Protein AF-A0A485LNN4-F1 (afdb_monomer_lite)

Organism: NCBI:txid120398

Radius of gyration: 32.51 Å; chains: 1; bounding box: 79×69×84 Å

Foldseek 3Di:
DDDDDDPDDPPPPPPDPPDDQVPFAKLDPPDDLVLLVVQCVVVVHPPSPPDDSVRSDVVNDTGGGDCCVPPVVVVVVVVVVVVVVVVVVVVVVVVVVVVVVVVVQVVVQVVLLVVCVVQQDACQVLQDHGRKHFQQPGDDPNHRNQAFFPDPQDPQQGPRGFGIADPVVRHTGRPRSSVLSVDDPVVVVVVVVVRVVVVVVVVVVVVVVVVVCVVVVVVLVVVVVVPPPPPVPDPPPVPDQAFKWKKKWKDQQPDPDIDIDTPDHDNDQVVNQSVLVCCVQCVDPVRDHNVPQPFVDQDADPVRWTKTWDDDPRIIMIITMDTPPPPPDDDDDDDPDPPDPPPPDPDDDDDDDDDDD

Secondary structure (DSSP, 8-state):
-PPPPPP-------------TTSSPB--TTS-HHHHHHHHHHTT-SSGGG--HHHHHHHH-S-BPPGGGSHHHHHHHHHHHHHHHHHHHHHHHHHHHHHHHHHHHHHHHHHHHHHHGGG--EEETTTEEEEEEEGGG-EETTEE--SPP---S-SSS--SSEEEEETTTTEEEEHHHHHHHHS-HHHHHHHHHHHHHHHHHHHHHHHHHHHHHHHHHHHHHHHHHHS----------TT---SEEEEEEEEETT-S--EEEEEEEESSHHHHHHHHHHHHHHS-TT---TTT---SEEEE-TTS-EEEEEEETTEEEEEEEEE------SS----------------PPPP-PPPP-

Structure (mmCIF, N/CA/C/O backbone):
data_AF-A0A485LNN4-F1
#
_entry.id   AF-A0A485LNN4-F1
#
loop_
_atom_site.group_PDB
_atom_site.id
_atom_site.type_symbol
_atom_site.label_atom_id
_atom_site.label_alt_id
_atom_site.label_comp_id
_atom_site.label_asym_id
_atom_site.label_entity_id
_atom_site.label_seq_id
_atom_site.pdbx_PDB_ins_code
_atom_site.Cartn_x
_atom_site.Cartn_y
_atom_site.Cartn_z
_atom_site.occupancy
_atom_site.B_iso_or_equiv
_atom_site.auth_seq_id
_atom_site.auth_comp_id
_atom_site.auth_asym_id
_atom_site.auth_atom_id
_atom_site.pdbx_PDB_model_num
ATOM 1 N N . MET A 1 1 ? 25.963 3.114 19.159 1.00 42.22 1 MET A N 1
ATOM 2 C CA . MET A 1 1 ? 25.297 1.919 19.720 1.00 42.22 1 MET A CA 1
ATOM 3 C C . MET A 1 1 ? 23.929 2.354 20.222 1.00 42.22 1 MET A C 1
ATOM 5 O O . MET A 1 1 ? 23.862 3.024 21.243 1.00 42.22 1 MET A O 1
ATOM 9 N N . MET A 1 2 ? 22.871 2.100 19.450 1.00 30.58 2 MET A N 1
ATOM 10 C CA . MET A 1 2 ? 21.498 2.416 19.862 1.00 30.58 2 MET A CA 1
ATOM 11 C C . MET A 1 2 ? 20.988 1.296 20.770 1.00 30.58 2 MET A C 1
ATOM 13 O O . MET A 1 2 ? 21.187 0.122 20.463 1.00 30.58 2 MET A O 1
ATOM 17 N N . ARG A 1 3 ? 20.392 1.656 21.911 1.00 35.06 3 ARG A N 1
ATOM 18 C CA . ARG A 1 3 ? 19.758 0.685 22.809 1.00 35.06 3 ARG A CA 1
ATOM 19 C C . ARG A 1 3 ? 18.500 0.130 22.127 1.00 35.06 3 ARG A C 1
ATOM 21 O O . ARG A 1 3 ? 17.740 0.931 21.584 1.00 35.06 3 ARG A O 1
ATOM 28 N N . PRO A 1 4 ? 18.267 -1.192 22.147 1.00 43.50 4 PRO A N 1
ATOM 29 C CA . PRO A 1 4 ? 17.025 -1.758 21.637 1.00 43.50 4 PRO A CA 1
ATOM 30 C C . PRO A 1 4 ? 15.855 -1.229 22.474 1.00 43.50 4 PRO A C 1
ATOM 32 O O . PRO A 1 4 ? 15.871 -1.334 23.702 1.00 43.50 4 PRO A O 1
ATOM 35 N N . MET A 1 5 ? 14.864 -0.626 21.815 1.00 43.19 5 MET A N 1
ATOM 36 C CA . MET A 1 5 ? 13.593 -0.301 22.455 1.00 43.19 5 MET A CA 1
ATOM 37 C C . MET A 1 5 ? 12.876 -1.611 22.780 1.00 43.19 5 MET A C 1
ATOM 39 O O . MET A 1 5 ? 12.585 -2.408 21.891 1.00 43.19 5 MET A O 1
ATOM 43 N N . THR A 1 6 ? 12.633 -1.854 24.064 1.00 45.94 6 THR A N 1
ATOM 44 C CA . THR A 1 6 ? 11.807 -2.969 24.530 1.00 45.94 6 THR A CA 1
ATOM 45 C C . THR A 1 6 ? 10.373 -2.776 24.037 1.00 45.94 6 THR A C 1
ATOM 47 O O . THR A 1 6 ? 9.835 -1.681 24.228 1.00 45.94 6 THR A O 1
ATOM 50 N N . PRO A 1 7 ? 9.734 -3.792 23.433 1.00 42.75 7 PRO A N 1
ATOM 51 C CA . PRO A 1 7 ? 8.340 -3.685 23.032 1.00 42.75 7 PRO A CA 1
ATOM 52 C C . PRO A 1 7 ? 7.473 -3.414 24.264 1.00 42.75 7 PRO A C 1
ATOM 54 O O . PRO A 1 7 ? 7.606 -4.078 25.295 1.00 42.75 7 PRO A O 1
ATOM 57 N N . PHE A 1 8 ? 6.604 -2.409 24.156 1.00 43.44 8 PHE A N 1
ATOM 58 C CA . PHE A 1 8 ? 5.590 -2.118 25.160 1.00 43.44 8 PHE A CA 1
ATOM 59 C C . PHE A 1 8 ? 4.707 -3.363 25.304 1.00 43.44 8 PHE A C 1
ATOM 61 O O . PHE A 1 8 ? 4.011 -3.755 24.369 1.00 43.44 8 PHE A O 1
ATOM 68 N N . SER A 1 9 ? 4.777 -4.018 26.461 1.00 38.31 9 SER A N 1
ATOM 69 C CA . SER A 1 9 ? 3.884 -5.122 26.790 1.00 38.31 9 SER A CA 1
ATOM 70 C C . SER A 1 9 ? 2.472 -4.545 26.874 1.00 38.31 9 SER A C 1
ATOM 72 O O . SER A 1 9 ? 2.206 -3.690 27.722 1.00 38.31 9 SER A O 1
ATOM 74 N N . ALA A 1 10 ? 1.592 -4.944 25.955 1.00 42.19 10 ALA A N 1
ATOM 75 C CA . ALA A 1 10 ? 0.180 -4.594 26.003 1.00 42.19 10 ALA A CA 1
ATOM 76 C C . ALA A 1 10 ? -0.414 -5.228 27.268 1.00 42.19 10 ALA A C 1
ATOM 78 O O . ALA A 1 10 ? -0.793 -6.398 27.278 1.00 42.19 10 ALA A O 1
ATOM 79 N N . GLY A 1 11 ? -0.405 -4.470 28.366 1.00 41.72 11 GLY A N 1
ATOM 80 C CA . GLY A 1 11 ? -1.019 -4.878 29.618 1.00 41.72 11 GLY A CA 1
ATOM 81 C C . GLY A 1 11 ? -2.466 -5.270 29.355 1.00 41.72 11 GLY A C 1
ATOM 82 O O . GLY A 1 11 ? -3.188 -4.545 28.668 1.00 41.72 11 GLY A O 1
ATOM 83 N N . ALA A 1 12 ? -2.859 -6.438 29.866 1.00 41.38 12 ALA A N 1
ATOM 84 C CA . ALA A 1 12 ? -4.214 -6.954 29.765 1.00 41.38 12 ALA A CA 1
ATOM 85 C C . ALA A 1 12 ? -5.216 -5.834 30.075 1.00 41.38 12 ALA A C 1
ATOM 87 O O . ALA A 1 12 ? -5.170 -5.230 31.148 1.00 41.38 12 ALA A O 1
ATOM 88 N N . PHE A 1 13 ? -6.084 -5.538 29.108 1.00 39.50 13 PHE A N 1
ATOM 89 C CA . PHE A 1 13 ? -7.140 -4.546 29.240 1.00 39.50 13 PHE A CA 1
ATOM 90 C C . PHE A 1 13 ? -8.101 -5.052 30.322 1.00 39.50 13 PHE A C 1
ATOM 92 O O . PHE A 1 13 ? -8.986 -5.867 30.064 1.00 39.50 13 PHE A O 1
ATOM 99 N N . VAL A 1 14 ? -7.863 -4.646 31.570 1.00 46.50 14 VAL A N 1
ATOM 100 C CA . VAL A 1 14 ? -8.766 -4.915 32.687 1.00 46.50 14 VAL A CA 1
ATOM 101 C C . VAL A 1 14 ? -10.089 -4.269 32.303 1.00 46.50 14 VAL A C 1
ATOM 103 O O . VAL A 1 14 ? -10.132 -3.063 32.055 1.00 46.50 14 VAL A O 1
ATOM 106 N N . GLY A 1 15 ? -11.131 -5.093 32.156 1.00 43.19 15 GLY A N 1
ATOM 107 C CA . GLY A 1 15 ? -12.444 -4.666 31.685 1.00 43.19 15 GLY A CA 1
ATOM 108 C C . GLY A 1 15 ? -12.865 -3.360 32.350 1.00 43.19 15 GLY A C 1
ATOM 109 O O . GLY A 1 15 ? -12.773 -3.224 33.572 1.00 43.19 15 GLY A O 1
ATOM 110 N N . GLY A 1 16 ? -13.268 -2.386 31.529 1.00 47.88 16 GLY A N 1
ATOM 111 C CA . GLY A 1 16 ? -13.691 -1.076 32.010 1.00 47.88 16 GLY A CA 1
ATOM 112 C C . GLY A 1 16 ? -14.743 -1.211 33.118 1.00 47.88 16 GLY A C 1
ATOM 113 O O . GLY A 1 16 ? -15.499 -2.188 33.129 1.00 47.88 16 GLY A O 1
ATOM 114 N N . PRO A 1 17 ? -14.794 -0.266 34.070 1.00 55.94 17 PRO A N 1
ATOM 115 C CA . PRO A 1 17 ? -15.680 -0.361 35.222 1.00 55.94 17 PRO A CA 1
ATOM 116 C C . PRO A 1 17 ? -17.121 -0.603 34.763 1.00 55.94 17 PRO A C 1
ATOM 118 O O . PRO A 1 17 ? -17.697 0.199 34.029 1.00 55.94 17 PRO A O 1
ATOM 121 N N . HIS A 1 18 ? -17.698 -1.730 35.181 1.00 50.75 18 HIS A N 1
ATOM 122 C CA . HIS A 1 18 ? -19.083 -2.072 34.882 1.00 50.75 18 HIS A CA 1
ATOM 123 C C . HIS A 1 18 ? -20.002 -1.133 35.674 1.00 50.75 18 HIS A C 1
ATOM 125 O O . HIS A 1 18 ? -20.304 -1.367 36.845 1.00 50.75 18 HIS A O 1
ATOM 131 N N . ILE A 1 19 ? -20.439 -0.040 35.046 1.00 53.50 19 ILE A N 1
ATOM 132 C CA . ILE A 1 19 ? -21.341 0.934 35.667 1.00 53.50 19 ILE A CA 1
ATOM 133 C C . ILE A 1 19 ? -22.716 0.279 35.816 1.00 53.50 19 ILE A C 1
ATOM 135 O O . ILE A 1 19 ? -23.413 0.050 34.831 1.00 53.50 19 ILE A O 1
ATOM 139 N N . ASN A 1 20 ? -23.120 -0.042 37.048 1.00 64.94 20 ASN A N 1
ATOM 140 C CA . ASN A 1 20 ? -24.474 -0.513 37.323 1.00 64.94 20 ASN A CA 1
ATOM 141 C C . ASN A 1 20 ? -25.455 0.673 37.200 1.00 64.94 20 ASN A C 1
ATOM 143 O O . ASN A 1 20 ? -25.426 1.563 38.055 1.00 64.94 20 ASN A O 1
ATOM 147 N N . PRO A 1 21 ? -26.358 0.698 36.202 1.00 59.16 21 PRO A N 1
ATOM 148 C CA . PRO A 1 21 ? -27.282 1.815 36.000 1.00 59.16 21 PRO A CA 1
ATOM 149 C C . PRO A 1 21 ? -28.266 1.999 37.167 1.00 59.16 21 PRO A C 1
ATOM 151 O O . PRO A 1 21 ? -28.807 3.087 37.350 1.00 59.16 21 PRO A O 1
ATOM 154 N N . ALA A 1 22 ? -28.489 0.965 37.987 1.00 65.06 22 ALA A N 1
ATOM 155 C CA . ALA A 1 22 ? -29.316 1.062 39.188 1.00 65.06 22 ALA A CA 1
ATOM 156 C C . ALA A 1 22 ? -28.606 1.761 40.362 1.00 65.06 22 ALA A C 1
ATOM 158 O O . ALA A 1 22 ? -29.284 2.282 41.243 1.00 65.06 22 ALA A O 1
ATOM 159 N N . ALA A 1 23 ? -27.269 1.796 40.362 1.00 66.44 23 ALA A N 1
ATOM 160 C CA . ALA A 1 23 ? -26.458 2.480 41.371 1.00 66.44 23 ALA A CA 1
ATOM 161 C C . ALA A 1 23 ? -26.186 3.954 41.021 1.00 66.44 23 ALA A C 1
ATOM 163 O O . ALA A 1 23 ? -25.627 4.685 41.837 1.00 66.44 23 ALA A O 1
ATOM 164 N N . LEU A 1 24 ? -26.579 4.401 39.822 1.00 63.31 24 LEU A N 1
ATOM 165 C CA . LEU A 1 24 ? -26.427 5.794 39.424 1.00 63.31 24 LEU A CA 1
ATOM 166 C C . LEU A 1 24 ? -27.364 6.680 40.253 1.00 63.31 24 LEU A C 1
ATOM 168 O O . LEU A 1 24 ? -28.561 6.379 40.362 1.00 63.31 24 LEU A O 1
ATOM 172 N N . PRO A 1 25 ? -26.854 7.782 40.825 1.00 66.56 25 PRO A N 1
ATOM 173 C CA . PRO A 1 25 ? -27.675 8.667 41.624 1.00 66.56 25 PRO A CA 1
ATOM 174 C C . PRO A 1 25 ? -28.789 9.250 40.745 1.00 66.56 25 PRO A C 1
ATOM 176 O O . PRO A 1 25 ? -28.571 9.704 39.619 1.00 66.56 25 PRO A O 1
ATOM 179 N N . ARG A 1 26 ? -30.024 9.153 41.240 1.00 77.44 26 ARG A N 1
ATOM 180 C CA . ARG A 1 26 ? -31.233 9.605 40.543 1.00 77.44 26 ARG A CA 1
ATOM 181 C C . ARG A 1 26 ? -31.607 11.002 40.994 1.00 77.44 26 ARG A C 1
ATOM 183 O O . ARG A 1 26 ? -31.387 11.361 42.153 1.00 77.44 26 ARG A O 1
ATOM 190 N N . VAL A 1 27 ? -32.196 11.772 40.083 1.00 77.56 27 VAL A N 1
ATOM 191 C CA . VAL A 1 27 ? -32.819 13.050 40.417 1.00 77.56 27 VAL A CA 1
ATOM 192 C C . VAL A 1 27 ? -33.845 12.760 41.507 1.00 77.56 27 VAL A C 1
ATOM 194 O O . VAL A 1 27 ? -34.801 12.013 41.299 1.00 77.56 27 VAL A O 1
ATOM 197 N N . SER A 1 28 ? -33.591 13.280 42.703 1.00 79.69 28 SER A N 1
ATOM 198 C CA . SER A 1 28 ? -34.404 13.001 43.879 1.00 79.69 28 SER A CA 1
ATOM 199 C C . SER A 1 28 ? -34.725 14.288 44.621 1.00 79.69 28 SER A C 1
ATOM 201 O O . SER A 1 28 ? -34.050 15.313 44.482 1.00 79.69 28 SER A O 1
ATOM 203 N N . SER A 1 29 ? -35.768 14.231 45.445 1.00 79.31 29 SER A N 1
ATOM 204 C CA . SER A 1 29 ? -36.211 15.359 46.260 1.00 79.31 29 SER A CA 1
ATOM 205 C C . SER A 1 29 ? -35.171 15.811 47.293 1.00 79.31 29 SER A C 1
ATOM 207 O O . SER A 1 29 ? -35.312 16.913 47.829 1.00 79.31 29 SER A O 1
ATOM 209 N N . SER A 1 30 ? -34.113 15.030 47.550 1.00 82.56 30 SER A N 1
ATOM 210 C CA . SER A 1 30 ? -33.029 15.406 48.464 1.00 82.56 30 SER A CA 1
ATOM 211 C C . SER A 1 30 ? -32.020 16.385 47.853 1.00 82.56 30 SER A C 1
ATOM 213 O O . SER A 1 30 ? -31.296 17.042 48.599 1.00 82.56 30 SER A O 1
ATOM 215 N N . LEU A 1 31 ? -32.006 16.566 46.526 1.00 82.62 31 LEU A N 1
ATOM 216 C CA . LEU A 1 31 ? -31.116 17.525 45.867 1.00 82.62 31 LEU A CA 1
ATOM 217 C C . LEU A 1 31 ? -31.479 18.979 46.208 1.00 82.62 31 LEU A C 1
ATOM 219 O O . LEU A 1 31 ? -32.646 19.340 46.418 1.00 82.62 31 LEU A O 1
ATOM 223 N N . SER A 1 32 ? -30.461 19.841 46.251 1.00 89.12 32 SER A N 1
ATOM 224 C CA . SER A 1 32 ? -30.651 21.278 46.453 1.00 89.12 32 SER A CA 1
ATOM 225 C C . SER A 1 32 ? -31.247 21.933 45.193 1.00 89.12 32 SER A C 1
ATOM 227 O O . SER A 1 32 ? -31.020 21.454 44.080 1.00 89.12 32 SER A O 1
ATOM 229 N N . PRO A 1 33 ? -31.989 23.052 45.317 1.00 89.44 33 PRO A N 1
ATOM 230 C CA . PRO A 1 33 ? -32.490 23.789 44.153 1.00 89.44 33 PRO A CA 1
ATOM 231 C C . PRO A 1 33 ? -31.385 24.237 43.188 1.00 89.44 33 PRO A C 1
ATOM 233 O O . PRO A 1 33 ? -31.631 24.314 41.991 1.00 89.44 33 PRO A O 1
ATOM 236 N N . ALA A 1 34 ? -30.178 24.519 43.692 1.00 88.56 34 ALA A N 1
ATOM 237 C CA . ALA A 1 34 ? -29.023 24.859 42.862 1.00 88.56 34 ALA A CA 1
ATOM 238 C C . ALA A 1 34 ? -28.587 23.665 41.997 1.00 88.56 34 ALA A C 1
ATOM 240 O O . ALA A 1 34 ? -28.529 23.798 40.780 1.00 88.56 34 ALA A O 1
ATOM 241 N N . ALA A 1 35 ? -28.425 22.481 42.601 1.00 84.00 35 ALA A N 1
ATOM 242 C CA . ALA A 1 35 ? -28.060 21.261 41.880 1.00 84.00 35 ALA A CA 1
ATOM 243 C C . ALA A 1 35 ? -29.096 20.880 40.805 1.00 84.00 35 ALA A C 1
ATOM 245 O O . ALA A 1 35 ? -28.737 20.473 39.706 1.00 84.00 35 ALA A O 1
ATOM 246 N N . LEU A 1 36 ? -30.391 21.073 41.085 1.00 87.44 36 LEU A N 1
ATOM 247 C CA . LEU A 1 36 ? -31.459 20.841 40.103 1.00 87.44 36 LEU A CA 1
ATOM 248 C C . LEU A 1 36 ? -31.431 21.848 38.940 1.00 87.44 36 LEU A C 1
ATOM 250 O O . LEU A 1 36 ? -31.772 21.496 37.813 1.00 87.44 36 LEU A O 1
ATOM 254 N N . LYS A 1 37 ? -31.026 23.100 39.185 1.00 90.56 37 LYS A N 1
ATOM 255 C CA . LYS A 1 37 ? -30.852 24.102 38.120 1.00 90.56 37 LYS A CA 1
ATOM 256 C C . LYS A 1 37 ? -29.620 23.813 37.265 1.00 90.56 37 LYS A C 1
ATOM 258 O O . LYS A 1 37 ? -29.684 24.013 36.055 1.00 90.56 37 LYS A O 1
ATOM 263 N N . ASP A 1 38 ? -28.539 23.325 37.866 1.00 84.00 38 ASP A N 1
ATOM 264 C CA . ASP A 1 38 ? -27.343 22.899 37.132 1.00 84.00 38 ASP A CA 1
ATOM 265 C C . ASP A 1 38 ? -27.644 21.688 36.240 1.00 84.00 38 ASP A C 1
ATOM 267 O O . ASP A 1 38 ? -27.267 21.677 35.069 1.00 84.00 38 ASP A O 1
ATOM 271 N N . GLU A 1 39 ? -28.433 20.733 36.738 1.00 84.75 39 GLU A N 1
ATOM 272 C CA . GLU A 1 39 ? -28.972 19.622 35.947 1.00 84.75 39 GLU A CA 1
ATOM 273 C C . GLU A 1 39 ? -29.812 20.120 34.758 1.00 84.75 39 GLU A C 1
ATOM 275 O O . GLU A 1 39 ? -29.601 19.703 33.619 1.00 84.75 39 GLU A O 1
ATOM 280 N N . CYS A 1 40 ? -30.746 21.051 34.995 1.00 87.38 40 CYS A N 1
ATOM 281 C CA . CYS A 1 40 ? -31.567 21.634 33.929 1.00 87.38 40 CYS A CA 1
ATOM 282 C C . CYS A 1 40 ? -30.711 22.341 32.871 1.00 87.38 40 CYS A C 1
ATOM 284 O O . CYS A 1 40 ? -30.958 22.180 31.675 1.00 87.38 40 CYS A O 1
ATOM 286 N N . ARG A 1 41 ? -29.682 23.084 33.303 1.00 87.00 41 ARG A N 1
ATOM 287 C CA . ARG A 1 41 ? -28.717 23.736 32.412 1.00 87.00 41 ARG A CA 1
ATOM 288 C C . ARG A 1 41 ? -27.987 22.712 31.555 1.00 87.00 41 ARG A C 1
ATOM 290 O O . ARG A 1 41 ? -27.862 22.911 30.352 1.00 87.00 41 ARG A O 1
ATOM 297 N N . ALA A 1 42 ? -27.528 21.623 32.159 1.00 79.06 42 ALA A N 1
ATOM 298 C CA . ALA A 1 42 ? -26.755 20.613 31.459 1.00 79.06 42 ALA A CA 1
ATOM 299 C C . ALA A 1 42 ? -27.605 19.758 30.495 1.00 79.06 42 ALA A C 1
ATOM 301 O O . ALA A 1 42 ? -27.085 19.266 29.498 1.00 79.06 42 ALA A O 1
ATOM 302 N N . ARG A 1 43 ? -28.927 19.669 30.716 1.00 82.88 43 ARG A N 1
ATOM 303 C CA . ARG A 1 43 ? -29.902 19.125 29.746 1.00 82.88 43 ARG A CA 1
ATOM 304 C C . ARG A 1 43 ? -30.342 20.123 28.671 1.00 82.88 43 ARG A C 1
ATOM 306 O O . ARG A 1 43 ? -31.143 19.763 27.813 1.00 82.88 43 ARG A O 1
ATOM 313 N N . GLY A 1 44 ? -29.874 21.371 28.723 1.00 86.44 44 GLY A N 1
ATOM 314 C CA . GLY A 1 44 ? -30.295 22.422 27.796 1.00 86.44 44 GLY A CA 1
ATOM 315 C C . GLY A 1 44 ? -31.766 22.828 27.946 1.00 86.44 44 GLY A C 1
ATOM 316 O O . GLY A 1 44 ? -32.362 23.312 26.985 1.00 86.44 44 GLY A O 1
ATOM 317 N N . LEU A 1 45 ? -32.373 22.633 29.124 1.00 88.06 45 LEU A N 1
ATOM 318 C CA . LEU A 1 45 ? -33.745 23.080 29.367 1.00 88.06 45 LEU A CA 1
ATOM 319 C C . LEU A 1 45 ? -33.781 24.618 29.404 1.00 88.06 45 LEU A C 1
ATOM 321 O O . LEU A 1 45 ? -32.911 25.227 30.023 1.00 88.06 45 LEU A O 1
ATOM 325 N N . PRO A 1 46 ? -34.753 25.287 28.766 1.00 92.62 46 PRO A N 1
ATOM 326 C CA . PRO A 1 46 ? -34.911 26.735 28.873 1.00 92.62 46 PRO A CA 1
ATOM 327 C C . PRO A 1 46 ? -35.683 27.138 30.145 1.00 92.62 46 PRO A C 1
ATOM 329 O O . PRO A 1 46 ? -36.399 26.338 30.740 1.00 92.62 46 PRO A O 1
ATOM 332 N N . ASN A 1 47 ? -35.580 28.410 30.551 1.00 92.62 47 ASN A N 1
ATOM 333 C CA . ASN A 1 47 ? -36.440 29.058 31.562 1.00 92.62 47 ASN A CA 1
ATOM 334 C C . ASN A 1 47 ? -36.469 28.443 32.984 1.00 92.62 47 ASN A C 1
ATOM 336 O O . ASN A 1 47 ? -37.332 28.785 33.788 1.00 92.62 47 ASN A O 1
ATOM 340 N N . PHE A 1 48 ? -35.503 27.601 33.355 1.00 92.44 48 PHE A N 1
ATOM 341 C CA . PHE A 1 48 ? -35.431 26.976 34.689 1.00 92.44 48 PHE A CA 1
ATOM 342 C C . PHE A 1 48 ? -34.998 27.929 35.820 1.00 92.44 48 PHE A C 1
ATOM 344 O O . PHE A 1 48 ? -35.100 27.593 37.001 1.00 92.44 48 PHE A O 1
ATOM 351 N N . ALA A 1 49 ? -34.499 29.127 35.495 1.00 94.06 49 ALA A N 1
ATOM 352 C CA . ALA A 1 49 ? -33.970 30.067 36.485 1.00 94.06 49 ALA A CA 1
ATOM 353 C C . ALA A 1 49 ? -35.031 30.535 37.501 1.00 94.06 49 ALA A C 1
ATOM 355 O O . ALA A 1 49 ? -34.705 30.700 38.681 1.00 94.06 49 ALA A O 1
ATOM 356 N N . SER A 1 50 ? -36.284 30.692 37.060 1.00 95.62 50 SER A N 1
ATOM 357 C CA . SER A 1 50 ? -37.433 31.116 37.873 1.00 95.62 50 SER A CA 1
ATOM 358 C C . SER A 1 50 ? -38.274 29.957 38.421 1.00 95.62 50 SER A C 1
ATOM 360 O O . SER A 1 50 ? -39.176 30.194 39.221 1.00 95.62 50 SER A O 1
ATOM 362 N N . MET A 1 51 ? -37.990 28.712 38.025 1.00 95.94 51 MET A N 1
ATOM 363 C CA . MET A 1 51 ? -38.762 27.548 38.459 1.00 95.94 51 MET A CA 1
ATOM 364 C C . MET A 1 51 ? -38.542 27.245 39.945 1.00 95.94 51 MET A C 1
ATOM 366 O O . MET A 1 51 ? -37.427 27.314 40.476 1.00 95.94 51 MET A O 1
ATOM 370 N N . THR A 1 52 ? -39.627 26.867 40.616 1.00 95.88 52 THR A N 1
ATOM 371 C CA . THR A 1 52 ? -39.598 26.336 41.983 1.00 95.88 52 THR A CA 1
ATOM 372 C C . THR A 1 52 ? -38.998 24.927 42.008 1.00 95.88 52 THR A C 1
ATOM 374 O O . THR A 1 52 ? -38.955 24.235 40.993 1.00 95.88 52 THR A O 1
ATOM 377 N N . LYS A 1 53 ? -38.560 24.452 43.184 1.00 92.62 53 LYS A N 1
ATOM 378 C CA . LYS A 1 53 ? -37.981 23.102 43.338 1.00 92.62 53 LYS A CA 1
ATOM 379 C C . LYS A 1 53 ? -38.904 21.993 42.807 1.00 92.62 53 LYS A C 1
ATOM 381 O O . LYS A 1 53 ? -38.417 21.060 42.180 1.00 92.62 53 LYS A O 1
ATOM 386 N N . ALA A 1 54 ? -40.213 22.109 43.037 1.00 90.94 54 ALA A N 1
ATOM 387 C CA . ALA A 1 54 ? -41.199 21.148 42.544 1.00 90.94 54 ALA A CA 1
ATOM 388 C C . ALA A 1 54 ? -41.267 21.140 41.007 1.00 90.94 54 ALA A C 1
ATOM 390 O O . ALA A 1 54 ? -41.169 20.077 40.405 1.00 90.94 54 ALA A O 1
ATOM 391 N N . GLN A 1 55 ? -41.318 22.321 40.381 1.00 92.81 55 GLN A N 1
ATOM 392 C CA . GLN A 1 55 ? -41.321 22.464 38.919 1.00 92.81 55 GLN A CA 1
ATOM 393 C C . GLN A 1 55 ? -40.024 21.956 38.275 1.00 92.81 55 GLN A C 1
ATOM 395 O O . GLN A 1 55 ? -40.068 21.365 37.200 1.00 92.81 55 GLN A O 1
ATOM 400 N N . LEU A 1 56 ? -38.874 22.149 38.932 1.00 90.56 56 LEU A N 1
ATOM 401 C CA . LEU A 1 56 ? -37.590 21.604 38.478 1.00 90.56 56 LEU A CA 1
ATOM 402 C C . LEU A 1 56 ? -37.592 20.068 38.508 1.00 90.56 56 LEU A C 1
ATOM 404 O O . LEU A 1 56 ? -37.172 19.441 37.543 1.00 90.56 56 LEU A O 1
ATOM 408 N N . LEU A 1 57 ? -38.087 19.456 39.590 1.00 88.62 57 LEU A N 1
ATOM 409 C CA . LEU A 1 57 ? -38.187 17.995 39.710 1.00 88.62 57 LEU A CA 1
ATOM 410 C C . LEU A 1 57 ? -39.155 17.396 38.681 1.00 88.62 57 LEU A C 1
ATOM 412 O O . LEU A 1 57 ? -38.863 16.351 38.104 1.00 88.62 57 LEU A O 1
ATOM 416 N N . GLU A 1 58 ? -40.279 18.067 38.435 1.00 88.44 58 GLU A N 1
ATOM 417 C CA . GLU A 1 58 ? -41.270 17.659 37.438 1.00 88.44 58 GLU A CA 1
ATOM 418 C C . GLU A 1 58 ? -40.711 17.764 36.012 1.00 88.44 58 GLU A C 1
ATOM 420 O O . GLU A 1 58 ? -40.820 16.818 35.235 1.00 88.44 58 GLU A O 1
ATOM 425 N N . SER A 1 59 ? -40.021 18.866 35.701 1.00 86.75 59 SER A N 1
ATOM 426 C CA . SER A 1 59 ? -39.413 19.100 34.381 1.00 86.75 59 SER A CA 1
ATOM 427 C C . SER A 1 59 ? -38.257 18.147 34.076 1.00 86.75 59 SER A C 1
ATOM 429 O O . SER A 1 59 ? -38.019 17.810 32.919 1.00 86.75 59 SER A O 1
ATOM 431 N N . LEU A 1 60 ? -37.521 17.706 35.100 1.00 83.81 60 LEU A N 1
ATOM 432 C CA . LEU A 1 60 ? -36.413 16.765 34.933 1.00 83.81 60 LEU A CA 1
ATOM 433 C C . LEU A 1 60 ? -36.880 15.317 34.732 1.00 83.81 60 LEU A C 1
ATOM 435 O O . LEU A 1 60 ? -36.106 14.527 34.181 1.00 83.81 60 LEU A O 1
ATOM 439 N N . VAL A 1 61 ? -38.126 15.000 35.122 1.00 71.62 61 VAL A N 1
ATOM 440 C CA . VAL A 1 61 ? -38.716 13.649 35.186 1.00 71.62 61 VAL A CA 1
ATOM 441 C C . VAL A 1 61 ? -37.866 12.709 36.068 1.00 71.62 61 VAL A C 1
ATOM 443 O O . VAL A 1 61 ? -36.667 12.906 36.263 1.00 71.62 61 VAL A O 1
ATOM 446 N N . ALA A 1 62 ? -38.458 11.676 36.676 1.00 61.41 62 ALA A N 1
ATOM 447 C CA . ALA A 1 62 ? -37.692 10.695 37.451 1.00 61.41 62 ALA A CA 1
ATOM 448 C C . ALA A 1 62 ? -36.664 9.977 36.547 1.00 61.41 62 ALA A C 1
ATOM 450 O O . ALA A 1 62 ? -36.992 9.032 35.835 1.00 61.41 62 ALA A O 1
ATOM 451 N N . GLY A 1 63 ? -35.414 10.440 36.574 1.00 60.81 63 GLY A N 1
ATOM 452 C CA . GLY A 1 63 ? -34.314 9.960 35.739 1.00 60.81 63 GLY A CA 1
ATOM 453 C C . GLY A 1 63 ? -32.970 10.070 36.459 1.00 60.81 63 GLY A C 1
ATOM 454 O O . GLY A 1 63 ? -32.873 10.645 37.543 1.00 60.81 63 GLY A O 1
ATOM 455 N N . THR A 1 64 ? -31.922 9.477 35.893 1.00 59.44 64 THR A N 1
ATOM 456 C CA . THR A 1 64 ? -30.549 9.569 36.421 1.00 59.44 64 THR A CA 1
ATOM 457 C C . THR A 1 64 ? -30.054 11.018 36.393 1.00 59.44 64 THR A C 1
ATOM 459 O O . THR A 1 64 ? -30.357 11.738 35.443 1.00 59.44 64 THR A O 1
ATOM 462 N N . ILE A 1 65 ? -29.332 11.450 37.433 1.00 65.75 65 ILE A N 1
ATOM 463 C CA . ILE A 1 65 ? -28.630 12.747 37.464 1.00 65.75 65 ILE A CA 1
ATOM 464 C C . ILE A 1 65 ? -27.649 12.793 36.285 1.00 65.75 65 ILE A C 1
ATOM 466 O O . ILE A 1 65 ? -27.068 11.763 35.927 1.00 65.75 65 ILE A O 1
ATOM 470 N N . LEU A 1 66 ? -27.460 13.963 35.676 1.00 64.25 66 LEU A N 1
ATOM 471 C CA . LEU A 1 66 ? -26.429 14.181 34.680 1.00 64.25 66 LEU A CA 1
ATOM 472 C C . LEU A 1 66 ? -25.093 13.882 35.338 1.00 64.25 66 LEU A C 1
ATOM 474 O O . LEU A 1 66 ? -24.660 14.534 36.291 1.00 64.25 66 LEU A O 1
ATOM 478 N N . LEU A 1 67 ? -24.425 12.887 34.772 1.00 63.12 67 LEU A N 1
ATOM 479 C CA . LEU A 1 67 ? -23.138 12.399 35.235 1.00 63.12 67 LEU A CA 1
ATOM 480 C C . LEU A 1 67 ? -22.118 13.540 35.377 1.00 63.12 67 LEU A C 1
ATOM 482 O O . LEU A 1 67 ? -21.246 13.441 36.222 1.00 63.12 67 LEU A O 1
ATOM 486 N N . THR A 1 68 ? -22.280 14.656 34.655 1.00 62.34 68 THR A N 1
ATOM 487 C CA . THR A 1 68 ? -21.360 15.804 34.628 1.00 62.34 68 THR A CA 1
ATOM 488 C C . THR A 1 68 ? -21.058 16.464 35.970 1.00 62.34 68 THR A C 1
ATOM 490 O O . THR A 1 68 ? -19.995 17.062 36.103 1.00 62.34 68 THR A O 1
ATOM 493 N N . ALA A 1 69 ? -21.961 16.387 36.952 1.00 64.94 69 ALA A N 1
ATOM 494 C CA . ALA A 1 69 ? -21.738 16.967 38.282 1.00 64.94 69 ALA A CA 1
ATOM 495 C C . ALA A 1 69 ? -21.099 15.981 39.277 1.00 64.94 69 ALA A C 1
ATOM 497 O O . ALA A 1 69 ? -20.737 16.374 40.388 1.00 64.94 69 ALA A O 1
ATOM 498 N N . LEU A 1 70 ? -20.974 14.704 38.904 1.00 75.31 70 LEU A N 1
ATOM 499 C CA . LEU A 1 70 ? -20.374 13.694 39.762 1.00 75.31 70 LEU A CA 1
ATOM 500 C C . LEU A 1 70 ? -18.845 13.847 39.772 1.00 75.31 70 LEU A C 1
ATOM 502 O O . LEU A 1 70 ? -18.245 13.994 38.699 1.00 75.31 70 LEU A O 1
ATOM 506 N N . PRO A 1 71 ? -18.190 13.780 40.948 1.00 77.19 71 PRO A N 1
ATOM 507 C CA . PRO A 1 71 ? -16.731 13.783 41.049 1.00 77.19 71 PRO A CA 1
ATOM 508 C C . PRO A 1 71 ? -16.067 12.750 40.129 1.00 77.19 71 PRO A C 1
ATOM 510 O O . PRO A 1 71 ? -15.013 13.016 39.553 1.00 77.19 71 PRO A O 1
ATOM 513 N N . GLU A 1 72 ? -16.713 11.600 39.936 1.00 78.94 72 GLU A N 1
ATOM 514 C CA . GLU A 1 72 ? -16.271 10.522 39.057 1.00 78.94 72 GLU A CA 1
ATOM 515 C C . GLU A 1 72 ? -16.244 10.948 37.586 1.00 78.94 72 GLU A C 1
ATOM 517 O O . GLU A 1 72 ? -15.304 10.622 36.867 1.00 78.94 72 GLU A O 1
ATOM 522 N N . PHE A 1 73 ? -17.233 11.711 37.122 1.00 77.31 73 PHE A N 1
ATOM 523 C CA . PHE A 1 73 ? -17.242 12.204 35.746 1.00 77.31 73 PHE A CA 1
ATOM 524 C C . PHE A 1 73 ? -16.211 13.306 35.534 1.00 77.31 73 PHE A C 1
ATOM 526 O O . PHE A 1 73 ? -15.517 13.298 34.522 1.00 77.31 73 PHE A O 1
ATOM 533 N N . ILE A 1 74 ? -16.065 14.225 36.495 1.00 80.06 74 ILE A N 1
ATOM 534 C CA . ILE A 1 74 ? -15.012 15.252 36.458 1.00 80.06 74 ILE A CA 1
ATOM 535 C C . ILE A 1 74 ? -13.636 14.577 36.373 1.00 80.06 74 ILE A C 1
ATOM 537 O O . ILE A 1 74 ? -12.773 15.005 35.606 1.00 80.06 74 ILE A O 1
ATOM 541 N N . TYR A 1 75 ? -13.443 13.489 37.122 1.00 83.19 75 TYR A N 1
ATOM 542 C CA . TYR A 1 75 ? -12.239 12.673 37.039 1.00 83.19 75 TYR A CA 1
ATOM 543 C C . TYR A 1 75 ? -12.066 12.038 35.653 1.00 83.19 75 TYR A C 1
ATOM 545 O O . TYR A 1 75 ? -10.987 12.149 35.078 1.00 83.19 75 TYR A O 1
ATOM 553 N N . VAL A 1 76 ? -13.113 11.435 35.081 1.00 78.69 76 VAL A N 1
ATOM 554 C CA . VAL A 1 76 ? -13.061 10.848 33.730 1.00 78.69 76 VAL A CA 1
ATOM 555 C C . VAL A 1 76 ? -12.728 11.897 32.666 1.00 78.69 76 VAL A C 1
ATOM 557 O O . VAL A 1 76 ? -11.877 11.637 31.822 1.00 78.69 76 VAL A O 1
ATOM 560 N N . GLU A 1 77 ? -13.329 13.086 32.707 1.00 83.38 77 GLU A N 1
ATOM 561 C CA . GLU A 1 77 ? -13.002 14.179 31.778 1.00 83.38 77 GLU A CA 1
ATOM 562 C C . GLU A 1 77 ? -11.554 14.654 31.943 1.00 83.38 77 GLU A C 1
ATOM 564 O O . GLU A 1 77 ? -10.847 14.855 30.956 1.00 83.38 77 GLU A O 1
ATOM 569 N N . LYS A 1 78 ? -11.055 14.738 33.183 1.00 89.50 78 LYS A N 1
ATOM 570 C CA . LYS A 1 78 ? -9.641 15.033 33.437 1.00 89.50 78 LYS A CA 1
ATOM 571 C C . LYS A 1 78 ? -8.723 13.953 32.859 1.00 89.50 78 LYS A C 1
ATOM 573 O O . LYS A 1 78 ? -7.710 14.285 32.251 1.00 89.50 78 LYS A O 1
ATOM 578 N N . VAL A 1 79 ? -9.068 12.674 33.022 1.00 86.00 79 VAL A N 1
ATOM 579 C CA . VAL A 1 79 ? -8.311 11.555 32.439 1.00 86.00 79 VAL A CA 1
ATOM 580 C C . VAL A 1 79 ? -8.333 11.626 30.912 1.00 86.00 79 VAL A C 1
ATOM 582 O O . VAL A 1 79 ? -7.277 11.494 30.303 1.00 86.00 79 VAL A O 1
ATOM 585 N N . LYS A 1 80 ? -9.484 11.908 30.288 1.00 83.00 80 LYS A N 1
ATOM 586 C CA . LYS A 1 80 ? -9.577 12.108 28.833 1.00 83.00 80 LYS A CA 1
ATOM 587 C C . LYS A 1 80 ? -8.672 13.239 28.352 1.00 83.00 80 LYS A C 1
ATOM 589 O O . LYS A 1 80 ? -7.952 13.044 27.381 1.00 83.00 80 LYS A O 1
ATOM 594 N N . SER A 1 81 ? -8.671 14.380 29.047 1.00 92.88 81 SER A N 1
ATOM 595 C CA . SER A 1 81 ? -7.782 15.504 28.729 1.00 92.88 81 SER A CA 1
ATOM 596 C C . SER A 1 81 ? -6.313 15.086 28.802 1.00 92.88 81 SER A C 1
ATOM 598 O O . SER A 1 81 ? -5.572 15.323 27.858 1.00 92.88 81 SER A O 1
ATOM 600 N N . ILE A 1 82 ? -5.905 14.389 29.870 1.00 92.88 82 ILE A N 1
ATOM 601 C CA . ILE A 1 82 ? -4.529 13.885 30.019 1.00 92.88 82 ILE A CA 1
ATOM 602 C C . ILE A 1 82 ? -4.174 12.911 28.887 1.00 92.88 82 ILE A C 1
ATOM 604 O O . ILE A 1 82 ? -3.079 12.985 28.338 1.00 92.88 82 ILE A O 1
ATOM 608 N N . MET A 1 83 ? -5.087 12.009 28.515 1.00 88.50 83 MET A N 1
ATOM 609 C CA . MET A 1 83 ? -4.871 11.070 27.410 1.00 88.50 83 MET A CA 1
ATOM 610 C C . MET A 1 83 ? -4.733 11.784 26.062 1.00 88.50 83 MET A C 1
ATOM 612 O O . MET A 1 83 ? -3.914 11.379 25.242 1.00 88.50 83 MET A O 1
ATOM 616 N N . GLN A 1 84 ? -5.516 12.837 25.824 1.00 92.31 84 GLN A N 1
ATOM 617 C CA . GLN A 1 84 ? -5.444 13.626 24.598 1.00 92.31 84 GLN A CA 1
ATOM 618 C C . GLN A 1 84 ? -4.148 14.447 24.518 1.00 92.31 84 GLN A C 1
ATOM 620 O O . GLN A 1 84 ? -3.527 14.502 23.453 1.00 92.31 84 GLN A O 1
ATOM 625 N N . ASP A 1 85 ? -3.713 15.035 25.633 1.00 94.56 85 ASP A N 1
ATOM 626 C CA . ASP A 1 85 ? -2.438 15.753 25.726 1.00 94.56 85 ASP A CA 1
ATOM 627 C C . ASP A 1 85 ? -1.254 14.800 25.501 1.00 94.56 85 ASP A C 1
ATOM 629 O O . ASP A 1 85 ? -0.335 15.106 24.742 1.00 94.56 85 ASP A O 1
ATOM 633 N N . GLU A 1 86 ? -1.301 13.605 26.096 1.00 93.81 86 GLU A N 1
ATOM 634 C CA . GLU A 1 86 ? -0.292 12.561 25.902 1.00 93.81 86 GLU A CA 1
ATOM 635 C C . GLU A 1 86 ? -0.241 12.085 24.446 1.00 93.81 86 GLU A C 1
ATOM 637 O O . GLU A 1 86 ? 0.839 12.002 23.864 1.00 93.81 86 GLU A O 1
ATOM 642 N N . ALA A 1 87 ? -1.398 11.824 23.831 1.00 92.12 87 ALA A N 1
ATOM 643 C CA . ALA A 1 87 ? -1.476 11.432 22.427 1.00 92.12 87 ALA A CA 1
ATOM 644 C C . ALA A 1 87 ? -0.916 12.524 21.499 1.00 92.12 87 ALA A C 1
ATOM 646 O O . ALA A 1 87 ? -0.212 12.219 20.536 1.00 92.12 87 ALA A O 1
ATOM 647 N N . SER A 1 88 ? -1.177 13.796 21.813 1.00 95.25 88 SER A N 1
ATOM 648 C CA . SER A 1 88 ? -0.629 14.934 21.067 1.00 95.25 88 SER A CA 1
ATOM 649 C C . SER A 1 88 ? 0.893 15.011 21.212 1.00 95.25 88 SER A C 1
ATOM 651 O O . SER A 1 88 ? 1.596 15.126 20.209 1.00 95.25 88 SER A O 1
ATOM 653 N N . ARG A 1 89 ? 1.424 14.842 22.431 1.00 97.19 89 ARG A N 1
ATOM 654 C CA . ARG A 1 89 ? 2.873 14.807 22.680 1.00 97.19 89 ARG A CA 1
ATOM 655 C C . ARG A 1 89 ? 3.556 13.655 21.942 1.00 97.19 89 ARG A C 1
ATOM 657 O O . ARG A 1 89 ? 4.614 13.850 21.353 1.00 97.19 89 ARG A O 1
ATOM 664 N N . GLN A 1 90 ? 2.947 12.470 21.938 1.00 93.25 90 GLN A N 1
ATOM 665 C CA . GLN A 1 90 ? 3.459 11.312 21.199 1.00 93.25 90 GLN A CA 1
ATOM 666 C C . GLN A 1 90 ? 3.467 11.557 19.686 1.00 93.25 90 GLN A C 1
ATOM 668 O O . GLN A 1 90 ? 4.420 11.176 19.009 1.00 93.25 90 GLN A O 1
ATOM 673 N N . ALA A 1 91 ? 2.442 12.223 19.148 1.00 92.44 91 ALA A N 1
ATOM 674 C CA . ALA A 1 91 ? 2.401 12.593 17.736 1.00 92.44 91 ALA A CA 1
ATOM 675 C C . ALA A 1 91 ? 3.494 13.616 17.373 1.00 92.44 91 ALA A C 1
ATOM 677 O O . ALA A 1 91 ? 4.146 13.477 16.335 1.00 92.44 91 ALA A O 1
ATOM 678 N N . GLU A 1 92 ? 3.736 14.613 18.229 1.00 95.69 92 GLU A N 1
ATOM 679 C CA . GLU A 1 92 ? 4.823 15.584 18.057 1.00 95.69 92 GLU A CA 1
ATOM 680 C C . GLU A 1 92 ? 6.204 14.919 18.126 1.00 95.69 92 GLU A C 1
ATOM 682 O O . GLU A 1 92 ? 7.050 15.173 17.267 1.00 95.69 92 GLU A O 1
ATOM 687 N N . GLU A 1 93 ? 6.424 14.023 19.092 1.00 95.69 93 GLU A N 1
ATOM 688 C CA . GLU A 1 93 ? 7.671 13.266 19.229 1.00 95.69 93 GLU A CA 1
ATOM 689 C C . GLU A 1 93 ? 7.914 12.354 18.019 1.00 95.69 93 GLU A C 1
ATOM 691 O O . GLU A 1 93 ? 9.006 12.361 17.448 1.00 95.69 93 GLU A O 1
ATOM 696 N N . ALA A 1 94 ? 6.891 11.625 17.562 1.00 90.25 94 ALA A N 1
ATOM 697 C CA . ALA A 1 94 ? 6.979 10.802 16.360 1.00 90.25 94 ALA A CA 1
ATOM 698 C C . ALA A 1 94 ? 7.306 11.650 15.118 1.00 90.25 94 ALA A C 1
ATOM 700 O O . ALA A 1 94 ? 8.185 11.289 14.333 1.00 90.25 94 ALA A O 1
ATOM 701 N N . SER A 1 95 ? 6.654 12.806 14.961 1.00 93.25 95 SER A N 1
ATOM 702 C CA . SER A 1 95 ? 6.934 13.753 13.875 1.00 93.25 95 SER A CA 1
ATOM 703 C C . SER A 1 95 ? 8.376 14.273 13.928 1.00 93.25 95 SER A C 1
ATOM 705 O O . SER A 1 95 ? 9.075 14.280 12.911 1.00 93.25 95 SER A O 1
ATOM 707 N N . ALA A 1 96 ? 8.869 14.625 15.119 1.00 95.00 96 ALA A N 1
ATOM 708 C CA . ALA A 1 96 ? 10.244 15.071 15.323 1.00 95.00 96 ALA A CA 1
ATOM 709 C C . ALA A 1 96 ? 11.267 13.968 15.003 1.00 95.00 96 ALA A C 1
ATOM 711 O O . ALA A 1 96 ? 12.273 14.238 14.344 1.00 95.00 96 ALA A O 1
ATOM 712 N N . LEU A 1 97 ? 11.002 12.719 15.402 1.00 90.94 97 LEU A N 1
ATOM 713 C CA . LEU A 1 97 ? 11.839 11.565 15.064 1.00 90.94 97 LEU A CA 1
ATOM 714 C C . LEU A 1 97 ? 11.866 11.303 13.552 1.00 90.94 97 LEU A C 1
ATOM 716 O O . LEU A 1 97 ? 12.940 11.081 12.990 1.00 90.94 97 LEU A O 1
ATOM 720 N N . HIS A 1 98 ? 10.719 11.388 12.873 1.00 80.94 98 HIS A N 1
ATOM 721 C CA . HIS A 1 98 ? 10.650 11.272 11.415 1.00 80.94 98 HIS A CA 1
ATOM 722 C C . HIS A 1 98 ? 11.423 12.393 10.707 1.00 80.94 98 HIS A C 1
ATOM 724 O O . HIS A 1 98 ? 12.173 12.118 9.767 1.00 80.94 98 HIS A O 1
ATOM 730 N N . ALA A 1 99 ? 11.298 13.638 11.173 1.00 87.00 99 ALA A N 1
ATOM 731 C CA . ALA A 1 99 ? 12.037 14.775 10.629 1.00 87.00 99 ALA A CA 1
ATOM 732 C C . ALA A 1 99 ? 13.555 14.634 10.841 1.00 87.00 99 ALA A C 1
ATOM 734 O O . ALA A 1 99 ? 14.334 14.873 9.917 1.00 87.00 99 ALA A O 1
ATOM 735 N N . ALA A 1 100 ? 13.982 14.188 12.027 1.00 86.56 100 ALA A N 1
ATOM 736 C CA . ALA A 1 100 ? 15.387 13.939 12.339 1.00 86.56 100 ALA A CA 1
ATOM 737 C C . ALA A 1 100 ? 15.975 12.809 11.481 1.00 86.56 100 ALA A C 1
ATOM 739 O O . ALA A 1 100 ? 17.075 12.950 10.946 1.00 86.56 100 ALA A O 1
ATOM 740 N N . ALA A 1 101 ? 15.227 11.717 11.289 1.00 81.38 101 ALA A N 1
ATOM 741 C CA . ALA A 1 101 ? 15.625 10.650 10.380 1.00 81.38 101 ALA A CA 1
ATOM 742 C C . ALA A 1 101 ? 15.789 11.191 8.950 1.00 81.38 101 ALA A C 1
ATOM 744 O O . ALA A 1 101 ? 16.840 11.003 8.341 1.00 81.38 101 ALA A O 1
ATOM 745 N N . ALA A 1 102 ? 14.796 11.917 8.421 1.00 78.94 102 ALA A N 1
ATOM 746 C CA . ALA A 1 102 ? 14.851 12.497 7.076 1.00 78.94 102 ALA A CA 1
ATOM 747 C C . ALA A 1 102 ? 16.057 13.442 6.875 1.00 78.94 102 ALA A C 1
ATOM 749 O O . ALA A 1 102 ? 16.682 13.445 5.806 1.00 78.94 102 ALA A O 1
ATOM 750 N N . ALA A 1 103 ? 16.425 14.204 7.910 1.00 81.94 103 ALA A N 1
ATOM 751 C CA . ALA A 1 103 ? 17.589 15.082 7.888 1.00 81.94 103 ALA A CA 1
ATOM 752 C C . ALA A 1 103 ? 18.916 14.307 7.756 1.00 81.94 103 ALA A C 1
ATOM 754 O O . ALA A 1 103 ? 19.759 14.712 6.956 1.00 81.94 103 ALA A O 1
ATOM 755 N N . ASP A 1 104 ? 19.093 13.178 8.458 1.00 80.00 104 ASP A N 1
ATOM 756 C CA . ASP A 1 104 ? 20.295 12.323 8.333 1.00 80.00 104 ASP A CA 1
ATOM 757 C C . ASP A 1 104 ? 20.325 11.534 7.007 1.00 80.00 104 ASP A C 1
ATOM 759 O O . ASP A 1 104 ? 21.387 11.255 6.442 1.00 80.00 104 ASP A O 1
ATOM 763 N N . TRP A 1 105 ? 19.155 11.213 6.447 1.00 78.75 105 TRP A N 1
ATOM 764 C CA . TRP A 1 105 ? 19.049 10.482 5.181 1.00 78.75 105 TRP A CA 1
ATOM 765 C C . TRP A 1 105 ? 19.485 11.296 3.962 1.00 78.75 105 TRP A C 1
ATOM 767 O O . TRP A 1 105 ? 20.072 10.746 3.027 1.00 78.75 105 TRP A O 1
ATOM 777 N N . THR A 1 106 ? 19.235 12.604 3.971 1.00 84.50 106 THR A N 1
ATOM 778 C CA . THR A 1 106 ? 19.525 13.496 2.840 1.00 84.50 106 THR A CA 1
ATOM 779 C C . THR A 1 106 ? 21.011 13.512 2.431 1.00 84.50 106 THR A C 1
ATOM 781 O O . THR A 1 106 ? 21.292 13.267 1.253 1.00 84.50 106 THR A O 1
ATOM 784 N N . PRO A 1 107 ? 21.991 13.732 3.335 1.00 90.50 107 PRO A N 1
ATOM 785 C CA . PRO A 1 107 ? 23.406 13.749 2.957 1.00 90.50 107 PRO A CA 1
ATOM 786 C C . PRO A 1 107 ? 23.909 12.377 2.493 1.00 90.50 107 PRO A C 1
ATOM 788 O O . PRO A 1 107 ? 24.658 12.299 1.519 1.00 90.50 107 PRO A O 1
ATOM 791 N N . ARG A 1 108 ? 23.463 11.280 3.125 1.00 89.56 108 ARG A N 1
ATOM 792 C CA . ARG A 1 108 ? 23.814 9.919 2.679 1.00 89.56 108 ARG A CA 1
ATOM 793 C C . ARG A 1 108 ? 23.298 9.650 1.273 1.00 89.56 108 ARG A C 1
ATOM 795 O O . ARG A 1 108 ? 24.037 9.131 0.439 1.00 89.56 108 ARG A O 1
ATOM 802 N N . ARG A 1 109 ? 22.056 10.056 0.988 1.00 90.12 109 ARG A N 1
ATOM 803 C CA . ARG A 1 109 ? 21.475 9.908 -0.346 1.00 90.12 109 ARG A CA 1
ATOM 804 C C . ARG A 1 109 ? 22.238 10.725 -1.385 1.00 90.12 109 ARG A C 1
ATOM 806 O O . ARG A 1 109 ? 22.498 10.219 -2.469 1.00 90.12 109 ARG A O 1
ATOM 813 N N . GLN A 1 110 ? 22.646 11.951 -1.060 1.00 91.44 110 GLN A N 1
ATOM 814 C CA . GLN A 1 110 ? 23.454 12.777 -1.964 1.00 91.44 110 GLN A CA 1
ATOM 815 C C . GLN A 1 110 ? 24.809 12.132 -2.291 1.00 91.44 110 GLN A C 1
ATOM 817 O O . GLN A 1 110 ? 25.210 12.129 -3.454 1.00 91.44 110 GLN A O 1
ATOM 822 N N . GLN A 1 111 ? 25.492 11.551 -1.299 1.00 94.19 111 GLN A N 1
ATOM 823 C CA . GLN A 1 111 ? 26.751 10.825 -1.516 1.00 94.19 111 GLN A CA 1
ATOM 824 C C . GLN A 1 111 ? 26.554 9.586 -2.398 1.00 94.19 111 GLN A C 1
ATOM 826 O O . GLN A 1 111 ? 27.328 9.353 -3.325 1.00 94.19 111 GLN A O 1
ATOM 831 N N . GLU A 1 112 ? 25.499 8.815 -2.137 1.00 94.19 112 GLU A N 1
ATOM 832 C CA . GLU A 1 112 ? 25.137 7.639 -2.924 1.00 94.19 112 GLU A CA 1
ATOM 833 C C . GLU A 1 112 ? 24.828 8.006 -4.383 1.00 94.19 112 GLU A C 1
ATOM 835 O O . GLU A 1 112 ? 25.377 7.393 -5.299 1.00 94.19 112 GLU A O 1
ATOM 840 N N . VAL A 1 113 ? 24.031 9.056 -4.609 1.00 93.31 113 VAL A N 1
ATOM 841 C CA . VAL A 1 113 ? 23.741 9.580 -5.952 1.00 93.31 113 VAL A CA 1
ATOM 842 C C . VAL A 1 113 ? 25.027 10.033 -6.639 1.00 93.31 113 VAL A C 1
ATOM 844 O O . VAL A 1 113 ? 25.270 9.642 -7.778 1.00 93.31 113 VAL A O 1
ATOM 847 N N . ALA A 1 114 ? 25.885 10.797 -5.955 1.00 95.25 114 ALA A N 1
ATOM 848 C CA . ALA A 1 114 ? 27.154 11.259 -6.515 1.00 95.25 114 ALA A CA 1
ATOM 849 C C . ALA A 1 114 ? 28.058 10.093 -6.954 1.00 95.25 114 ALA A C 1
ATOM 851 O O . ALA A 1 114 ? 28.632 10.138 -8.043 1.00 95.25 114 ALA A O 1
ATOM 852 N N . ALA A 1 115 ? 28.127 9.023 -6.156 1.00 96.19 115 ALA A N 1
ATOM 853 C CA . ALA A 1 115 ? 28.878 7.812 -6.487 1.00 96.19 115 ALA A CA 1
ATOM 854 C C . ALA A 1 115 ? 28.281 7.026 -7.672 1.00 96.19 115 ALA A C 1
ATOM 856 O O . ALA A 1 115 ? 29.003 6.309 -8.362 1.00 96.19 115 ALA A O 1
ATOM 857 N N . GLN A 1 116 ? 26.978 7.164 -7.928 1.00 96.31 116 GLN A N 1
ATOM 858 C CA . GLN A 1 116 ? 26.262 6.459 -8.995 1.00 96.31 116 GLN A CA 1
ATOM 859 C C . GLN A 1 116 ? 26.195 7.227 -10.320 1.00 96.31 116 GLN A C 1
ATOM 861 O O . GLN A 1 116 ? 25.915 6.620 -11.357 1.00 96.31 116 GLN A O 1
ATOM 866 N N . ILE A 1 117 ? 26.478 8.536 -10.336 1.00 95.44 117 ILE A N 1
ATOM 867 C CA . ILE A 1 117 ? 26.511 9.349 -11.568 1.00 95.44 117 ILE A CA 1
ATOM 868 C C . ILE A 1 117 ? 27.350 8.688 -12.684 1.00 95.44 117 ILE A C 1
ATOM 870 O O . ILE A 1 117 ? 26.835 8.577 -13.798 1.00 95.44 117 ILE A O 1
ATOM 874 N N . PRO A 1 118 ? 28.574 8.171 -12.437 1.00 97.50 118 PRO A N 1
ATOM 875 C CA . PRO A 1 118 ? 29.391 7.546 -13.482 1.00 97.50 118 PRO A CA 1
ATOM 876 C C . PRO A 1 118 ? 28.792 6.265 -14.083 1.00 97.50 118 PRO A C 1
ATOM 878 O O . PRO A 1 118 ? 29.182 5.873 -15.179 1.00 97.50 118 PRO A O 1
ATOM 881 N N . LEU A 1 119 ? 27.847 5.612 -13.395 1.00 97.75 119 LEU A N 1
ATOM 882 C CA . LEU A 1 119 ? 27.185 4.389 -13.870 1.00 97.75 119 LEU A CA 1
ATOM 883 C C . LEU A 1 119 ? 26.132 4.674 -14.957 1.00 97.75 119 LEU A C 1
ATOM 885 O O . LEU A 1 119 ? 25.688 3.756 -15.648 1.00 97.75 119 LEU A O 1
ATOM 889 N N . HIS A 1 120 ? 25.735 5.940 -15.129 1.00 97.38 120 HIS A N 1
ATOM 890 C CA . HIS A 1 120 ? 24.742 6.375 -16.113 1.00 97.38 120 HIS A CA 1
ATOM 891 C C . HIS A 1 120 ? 25.374 6.522 -17.504 1.00 97.38 120 HIS A C 1
ATOM 893 O O . HIS A 1 120 ? 25.630 7.625 -17.995 1.00 97.38 120 HIS A O 1
ATOM 899 N N . ILE A 1 121 ? 25.653 5.383 -18.136 1.00 97.56 121 ILE A N 1
ATOM 900 C CA . ILE A 1 121 ? 26.372 5.302 -19.415 1.00 97.56 121 ILE A CA 1
ATOM 901 C C . ILE A 1 121 ? 25.460 5.101 -20.630 1.00 97.56 121 ILE A C 1
ATOM 903 O O . ILE A 1 121 ? 25.872 5.404 -21.749 1.00 97.56 121 ILE A O 1
ATOM 907 N N . TYR A 1 122 ? 24.229 4.623 -20.439 1.00 96.75 122 TYR A N 1
ATOM 908 C CA . TYR A 1 122 ? 23.341 4.268 -21.544 1.00 96.75 122 TYR A CA 1
ATOM 909 C C . TYR A 1 122 ? 22.566 5.489 -22.038 1.00 96.75 122 TYR A C 1
ATOM 911 O O . TYR A 1 122 ? 21.984 6.235 -21.252 1.00 96.75 122 TYR A O 1
ATOM 919 N N . SER A 1 123 ? 22.541 5.688 -23.356 1.00 96.06 123 SER A N 1
ATOM 920 C CA . SER A 1 123 ? 21.729 6.718 -24.007 1.00 96.06 123 SER A CA 1
ATOM 921 C C . SER A 1 123 ? 20.498 6.070 -24.629 1.00 96.06 123 SER A C 1
ATOM 923 O O . SER A 1 123 ? 20.632 5.197 -25.485 1.00 96.06 123 SER A O 1
ATOM 925 N N . MET A 1 124 ? 19.307 6.481 -24.193 1.00 93.12 124 MET A N 1
ATOM 926 C CA . MET A 1 124 ? 18.032 5.927 -24.660 1.00 93.12 124 MET A CA 1
ATOM 927 C C . MET A 1 124 ? 17.028 7.052 -24.946 1.00 93.12 124 MET A C 1
ATOM 929 O O . MET A 1 124 ? 16.038 7.180 -24.231 1.00 93.12 124 MET A O 1
ATOM 933 N N . PRO A 1 125 ? 17.250 7.880 -25.981 1.00 93.44 125 PRO A N 1
ATOM 934 C CA . PRO A 1 125 ? 16.488 9.115 -26.196 1.00 93.44 125 PRO A CA 1
ATOM 935 C C . PRO A 1 125 ? 14.990 8.893 -26.448 1.00 93.44 125 PRO A C 1
ATOM 937 O O . PRO A 1 125 ? 14.189 9.760 -26.116 1.00 93.44 125 PRO A O 1
ATOM 940 N N . ALA A 1 126 ? 14.600 7.730 -26.981 1.00 88.69 126 ALA A N 1
ATOM 941 C CA . ALA A 1 126 ? 13.192 7.348 -27.128 1.00 88.69 126 ALA A CA 1
ATOM 942 C C . ALA A 1 126 ? 12.488 7.105 -25.778 1.00 88.69 126 ALA A C 1
ATOM 944 O O . ALA A 1 126 ? 11.262 7.111 -25.709 1.00 88.69 126 ALA A O 1
ATOM 945 N N . VAL A 1 127 ? 13.260 6.879 -24.711 1.00 89.50 127 VAL A N 1
ATOM 946 C CA . VAL A 1 127 ? 12.769 6.533 -23.375 1.00 89.50 127 VAL A CA 1
ATOM 947 C C . VAL A 1 127 ? 12.952 7.675 -22.391 1.00 89.50 127 VAL A C 1
ATOM 949 O O . VAL A 1 127 ? 12.025 8.032 -21.666 1.00 89.50 127 VAL A O 1
ATOM 952 N N . HIS A 1 128 ? 14.147 8.254 -22.361 1.00 92.50 128 HIS A N 1
ATOM 953 C CA . HIS A 1 128 ? 14.492 9.330 -21.455 1.00 92.50 128 HIS A CA 1
ATOM 954 C C . HIS A 1 128 ? 15.634 10.173 -22.032 1.00 92.50 128 HIS A C 1
ATOM 956 O O . HIS A 1 128 ? 16.585 9.645 -22.605 1.00 92.50 128 HIS A O 1
ATOM 962 N N . ALA A 1 129 ? 15.551 11.496 -21.874 1.00 94.81 129 ALA A N 1
ATOM 963 C CA . ALA A 1 129 ? 16.534 12.416 -22.448 1.00 94.81 129 ALA A CA 1
ATOM 964 C C . ALA A 1 129 ? 17.904 12.359 -21.744 1.00 94.81 129 ALA A C 1
ATOM 966 O O . ALA A 1 129 ? 18.932 12.594 -22.378 1.00 94.81 129 ALA A O 1
ATOM 967 N N . CYS A 1 130 ? 17.940 12.065 -20.439 1.00 95.88 130 CYS A N 1
ATOM 968 C CA . CYS A 1 130 ? 19.202 11.891 -19.721 1.00 95.88 130 CYS A CA 1
ATOM 969 C C . CYS A 1 130 ? 19.800 10.506 -19.983 1.00 95.88 130 CYS A C 1
ATOM 971 O O . CYS A 1 130 ? 19.098 9.558 -20.335 1.00 95.88 130 CYS A O 1
ATOM 973 N N . ARG A 1 131 ? 21.104 10.371 -19.724 1.00 97.19 131 ARG A N 1
ATOM 974 C CA . ARG A 1 131 ? 21.715 9.046 -19.639 1.00 97.19 131 ARG A CA 1
ATOM 975 C C . ARG A 1 131 ? 21.131 8.270 -18.463 1.00 97.19 131 ARG A C 1
ATOM 977 O O . ARG A 1 131 ? 20.865 8.840 -17.402 1.00 97.19 131 ARG A O 1
ATOM 984 N N . VAL A 1 132 ? 20.962 6.975 -18.672 1.00 96.75 132 VAL A N 1
ATOM 985 C CA . VAL A 1 132 ? 20.400 6.034 -17.704 1.00 96.75 132 VAL A CA 1
ATOM 986 C C . VAL A 1 132 ? 21.447 4.990 -17.319 1.00 96.75 132 VAL A C 1
ATOM 988 O O . VAL A 1 132 ? 22.405 4.744 -18.058 1.00 96.75 132 VAL A O 1
ATOM 991 N N . ALA A 1 133 ? 21.286 4.391 -16.145 1.00 97.44 133 ALA A N 1
ATOM 992 C CA . ALA A 1 133 ? 22.066 3.248 -15.678 1.00 97.44 133 ALA A CA 1
ATOM 993 C C . ALA A 1 133 ? 21.164 2.013 -15.589 1.00 97.44 133 ALA A C 1
ATOM 995 O O . ALA A 1 133 ? 19.949 2.147 -15.467 1.00 97.44 133 ALA A O 1
ATOM 996 N N . ASN A 1 134 ? 21.749 0.814 -15.615 1.00 96.38 134 ASN A N 1
ATOM 997 C CA . ASN A 1 134 ? 21.001 -0.396 -15.279 1.00 96.38 134 ASN A CA 1
ATOM 998 C C . ASN A 1 134 ? 20.582 -0.320 -13.805 1.00 96.38 134 ASN A C 1
ATOM 1000 O O . ASN A 1 134 ? 21.418 -0.072 -12.937 1.00 96.38 134 ASN A O 1
ATOM 1004 N N . THR A 1 135 ? 19.305 -0.529 -13.510 1.00 95.38 135 THR A N 1
ATOM 1005 C CA . THR A 1 135 ? 18.789 -0.351 -12.152 1.00 95.38 135 THR A CA 1
ATOM 1006 C C . THR A 1 135 ? 19.428 -1.317 -11.153 1.00 95.38 135 THR A C 1
ATOM 1008 O O . THR A 1 135 ? 19.685 -0.941 -10.013 1.00 95.38 135 THR A O 1
ATOM 1011 N N . SER A 1 136 ? 19.806 -2.520 -11.598 1.00 93.44 136 SER A N 1
ATOM 1012 C CA . SER A 1 136 ? 20.436 -3.541 -10.744 1.00 93.44 136 SER A CA 1
ATOM 1013 C C . SER A 1 136 ? 21.802 -3.141 -10.168 1.00 93.44 136 SER A C 1
ATOM 1015 O O . SER A 1 136 ? 22.232 -3.721 -9.172 1.00 93.44 136 SER A O 1
ATOM 1017 N N . VAL A 1 137 ? 22.489 -2.154 -10.763 1.00 95.06 137 VAL A N 1
ATOM 1018 C CA . VAL A 1 137 ? 23.772 -1.638 -10.247 1.00 95.06 137 VAL A CA 1
ATOM 1019 C C . VAL A 1 137 ? 23.612 -0.398 -9.370 1.00 95.06 137 VAL A C 1
ATOM 1021 O O . VAL A 1 137 ? 24.586 0.057 -8.767 1.00 95.06 137 VAL A O 1
ATOM 1024 N N . LEU A 1 138 ? 22.403 0.161 -9.299 1.00 95.31 138 LEU A N 1
ATOM 1025 C CA . LEU A 1 138 ? 22.097 1.307 -8.459 1.00 95.31 138 LEU A CA 1
ATOM 1026 C C . LEU A 1 138 ? 21.675 0.857 -7.067 1.00 95.31 138 LEU A C 1
ATOM 1028 O O . LEU A 1 138 ? 21.190 -0.254 -6.843 1.00 95.31 138 LEU A O 1
ATOM 1032 N N . ARG A 1 139 ? 21.854 1.764 -6.117 1.00 93.81 139 ARG A N 1
ATOM 1033 C CA . ARG A 1 139 ? 21.465 1.584 -4.726 1.00 93.81 139 ARG A CA 1
ATOM 1034 C C . ARG A 1 139 ? 20.613 2.750 -4.249 1.00 93.81 139 ARG A C 1
ATOM 1036 O O . ARG A 1 139 ? 20.789 3.885 -4.701 1.00 93.81 139 ARG A O 1
ATOM 1043 N N . VAL A 1 140 ? 19.695 2.449 -3.345 1.00 90.38 140 VAL A N 1
ATOM 1044 C CA . VAL A 1 140 ? 18.887 3.413 -2.609 1.00 90.38 140 VAL A CA 1
ATOM 1045 C C . VAL A 1 140 ? 19.018 3.054 -1.138 1.00 90.38 140 VAL A C 1
ATOM 1047 O O . VAL A 1 140 ? 18.703 1.936 -0.733 1.00 90.38 140 VAL A O 1
ATOM 1050 N N . HIS A 1 141 ? 19.554 3.979 -0.344 1.00 87.38 141 HIS A N 1
ATOM 1051 C CA . HIS A 1 141 ? 19.807 3.762 1.081 1.00 87.38 141 HIS A CA 1
ATOM 1052 C C . HIS A 1 141 ? 20.752 2.576 1.346 1.00 87.38 141 HIS A C 1
ATOM 1054 O O . HIS A 1 141 ? 20.624 1.864 2.341 1.00 87.38 141 HIS A O 1
ATOM 1060 N N . GLY A 1 142 ? 21.715 2.348 0.445 1.00 87.62 142 GLY A N 1
ATOM 1061 C CA . GLY A 1 142 ? 22.671 1.242 0.525 1.00 87.62 142 GLY A CA 1
ATOM 1062 C C . GLY A 1 142 ? 22.123 -0.109 0.052 1.00 87.62 142 GLY A C 1
ATOM 1063 O O . GLY A 1 142 ? 22.915 -1.027 -0.189 1.00 87.62 142 GLY A O 1
ATOM 1064 N N . GLN A 1 143 ? 20.811 -0.230 -0.157 1.00 88.38 143 GLN A N 1
ATOM 1065 C CA . GLN A 1 143 ? 20.170 -1.429 -0.693 1.00 88.38 143 GLN A CA 1
ATOM 1066 C C . GLN A 1 143 ? 20.106 -1.382 -2.220 1.00 88.38 143 GLN A C 1
ATOM 1068 O O . GLN A 1 143 ? 20.038 -0.289 -2.780 1.00 88.38 143 GLN A O 1
ATOM 1073 N N . PRO A 1 144 ? 20.134 -2.526 -2.926 1.00 90.12 144 PRO A N 1
ATOM 1074 C CA . PRO A 1 144 ? 19.895 -2.553 -4.366 1.00 90.12 144 PRO A CA 1
ATOM 1075 C C . PRO A 1 144 ? 18.569 -1.867 -4.712 1.00 90.12 144 PRO A C 1
ATOM 1077 O O . PRO A 1 144 ? 17.550 -2.138 -4.073 1.00 90.12 144 PRO A O 1
ATOM 1080 N N . ARG A 1 145 ? 18.572 -1.000 -5.731 1.00 87.12 145 ARG A N 1
ATOM 1081 C CA . ARG A 1 145 ? 17.361 -0.338 -6.236 1.00 87.12 145 ARG A CA 1
ATOM 1082 C C . ARG A 1 145 ? 16.465 -1.409 -6.870 1.00 87.12 145 ARG A C 1
ATOM 1084 O O . ARG A 1 145 ? 16.611 -1.744 -8.034 1.00 87.12 145 ARG A O 1
ATOM 1091 N N . THR A 1 146 ? 15.601 -2.017 -6.067 1.00 76.38 146 THR A N 1
ATOM 1092 C CA . THR A 1 146 ? 14.699 -3.125 -6.451 1.00 76.38 146 THR A CA 1
ATOM 1093 C C . THR A 1 146 ? 13.228 -2.726 -6.360 1.00 76.38 146 THR A C 1
ATOM 1095 O O . THR A 1 146 ? 12.338 -3.547 -6.571 1.00 76.38 146 THR A O 1
ATOM 1098 N N . GLU A 1 147 ? 12.966 -1.451 -6.064 1.00 70.75 147 GLU A N 1
ATOM 1099 C CA . GLU A 1 147 ? 11.623 -0.900 -5.931 1.00 70.75 147 GLU A CA 1
ATOM 1100 C C . GLU A 1 147 ? 10.820 -0.997 -7.228 1.00 70.75 147 GLU A C 1
ATOM 1102 O O . GLU A 1 147 ? 11.371 -1.076 -8.325 1.00 70.75 147 GLU A O 1
ATOM 1107 N N . ARG A 1 148 ? 9.488 -0.950 -7.103 1.00 73.44 148 ARG A N 1
ATOM 1108 C CA . ARG A 1 148 ? 8.590 -0.974 -8.258 1.00 73.44 148 ARG A CA 1
ATOM 1109 C C . ARG A 1 148 ? 8.882 0.208 -9.189 1.00 73.44 148 ARG A C 1
ATOM 1111 O O . ARG A 1 148 ? 8.792 1.361 -8.778 1.00 73.44 148 ARG A O 1
ATOM 1118 N N . ALA A 1 149 ? 9.160 -0.080 -10.457 1.00 75.00 149 ALA A N 1
ATOM 1119 C CA . ALA A 1 149 ? 9.390 0.905 -11.499 1.00 75.00 149 ALA A CA 1
ATOM 1120 C C . ALA A 1 149 ? 8.223 1.895 -11.585 1.00 75.00 149 ALA A C 1
ATOM 1122 O O . ALA A 1 149 ? 7.075 1.499 -11.804 1.00 75.00 149 ALA A O 1
ATOM 1123 N N . GLN A 1 150 ? 8.526 3.189 -11.514 1.00 78.56 150 GLN A N 1
ATOM 1124 C CA . GLN A 1 150 ? 7.558 4.272 -11.698 1.00 78.56 150 GLN A CA 1
ATOM 1125 C C . GLN A 1 150 ? 7.351 4.589 -13.186 1.00 78.56 150 GLN A C 1
ATOM 1127 O O . GLN A 1 150 ? 7.467 5.734 -13.630 1.00 78.56 150 GLN A O 1
ATOM 1132 N N . CYS A 1 151 ? 7.062 3.556 -13.981 1.00 81.12 151 CYS A N 1
ATOM 1133 C CA . CYS A 1 151 ? 6.867 3.709 -15.418 1.00 81.12 151 CYS A CA 1
ATOM 1134 C C . CYS A 1 151 ? 5.671 4.629 -15.688 1.00 81.12 151 CYS A C 1
ATOM 1136 O O . CYS A 1 151 ? 4.538 4.262 -15.398 1.00 81.12 151 CYS A O 1
ATOM 1138 N N . ARG A 1 152 ? 5.901 5.787 -16.314 1.00 75.12 152 ARG A N 1
ATOM 1139 C CA . ARG A 1 152 ? 4.824 6.688 -16.786 1.00 75.12 152 ARG A CA 1
ATOM 1140 C C . ARG A 1 152 ? 4.412 6.448 -18.243 1.00 75.12 152 ARG A C 1
ATOM 1142 O O . ARG A 1 152 ? 3.719 7.258 -18.841 1.00 75.12 152 ARG A O 1
ATOM 1149 N N . VAL A 1 153 ? 4.927 5.378 -18.838 1.00 72.38 153 VAL A N 1
ATOM 1150 C CA . VAL A 1 153 ? 4.971 5.183 -20.291 1.00 72.38 153 VAL A CA 1
ATOM 1151 C C . VAL A 1 153 ? 3.778 4.391 -20.806 1.00 72.38 153 VAL A C 1
ATOM 1153 O O . VAL A 1 153 ? 3.147 4.771 -21.791 1.00 72.38 153 VAL A O 1
ATOM 1156 N N . SER A 1 154 ? 3.496 3.260 -20.168 1.00 71.31 154 SER A N 1
ATOM 1157 C CA . SER A 1 154 ? 2.358 2.421 -20.506 1.00 71.31 154 SER A CA 1
ATOM 1158 C C . SER A 1 154 ? 1.767 1.904 -19.208 1.00 71.31 154 SER A C 1
ATOM 1160 O O . SER A 1 154 ? 2.466 1.298 -18.396 1.00 71.31 154 SER A O 1
ATOM 1162 N N . GLU A 1 155 ? 0.487 2.180 -19.003 1.00 68.81 155 GLU A N 1
ATOM 1163 C CA . GLU A 1 155 ? -0.250 1.674 -17.845 1.00 68.81 155 GLU A CA 1
ATOM 1164 C C . GLU A 1 155 ? -0.469 0.155 -17.943 1.00 68.81 155 GLU A C 1
ATOM 1166 O O . GLU A 1 155 ? -0.729 -0.495 -16.938 1.00 68.81 155 GLU A O 1
ATOM 1171 N N . PHE A 1 156 ? -0.311 -0.419 -19.142 1.00 72.38 156 PHE A N 1
ATOM 1172 C CA . PHE A 1 156 ? -0.777 -1.761 -19.472 1.00 72.38 156 PHE A CA 1
ATOM 1173 C C . PHE A 1 156 ? 0.313 -2.827 -19.688 1.00 72.38 156 PHE A C 1
ATOM 1175 O O . PHE A 1 156 ? 0.008 -4.009 -19.614 1.00 72.38 156 PHE A O 1
ATOM 1182 N N . LEU A 1 157 ? 1.583 -2.459 -19.911 1.00 73.06 157 LEU A N 1
ATOM 1183 C CA . LEU A 1 157 ? 2.689 -3.427 -20.089 1.00 73.06 157 LEU A CA 1
ATOM 1184 C C . LEU A 1 157 ? 3.729 -3.358 -18.966 1.00 73.06 157 LEU A C 1
ATOM 1186 O O . LEU A 1 157 ? 4.848 -3.828 -19.123 1.00 73.06 157 LEU A O 1
ATOM 1190 N N . CYS A 1 158 ? 3.417 -2.725 -17.836 1.00 81.81 158 CYS A N 1
ATOM 1191 C CA . CYS A 1 158 ? 4.417 -2.503 -16.799 1.00 81.81 158 CYS A CA 1
ATOM 1192 C C . CYS A 1 158 ? 4.656 -3.768 -15.955 1.00 81.81 158 CYS A C 1
ATOM 1194 O O . CYS A 1 158 ? 3.881 -4.060 -15.046 1.00 81.81 158 CYS A O 1
ATOM 1196 N N . SER A 1 159 ? 5.789 -4.449 -16.160 1.00 76.81 159 SER A N 1
ATOM 1197 C CA . SER A 1 159 ? 6.252 -5.558 -15.302 1.00 76.81 159 SER A CA 1
ATOM 1198 C C . SER A 1 159 ? 6.685 -5.127 -13.899 1.00 76.81 159 SER A C 1
ATOM 1200 O O . SER A 1 159 ? 7.085 -5.958 -13.090 1.00 76.81 159 SER A O 1
ATOM 1202 N N . ARG A 1 160 ? 6.596 -3.830 -13.576 1.00 78.88 160 ARG A N 1
ATOM 1203 C CA . ARG A 1 160 ? 6.935 -3.222 -12.280 1.00 78.88 160 ARG A CA 1
ATOM 1204 C C . ARG A 1 160 ? 8.388 -3.391 -11.835 1.00 78.88 160 ARG A C 1
ATOM 1206 O O . ARG A 1 160 ? 8.747 -2.735 -10.874 1.00 78.88 160 ARG A O 1
ATOM 1213 N N . PHE A 1 161 ? 9.243 -4.160 -12.499 1.00 86.75 161 PHE A N 1
ATOM 1214 C CA . PHE A 1 161 ? 10.662 -4.248 -12.142 1.00 86.75 161 PHE A CA 1
ATOM 1215 C C . PHE A 1 161 ? 11.495 -3.295 -13.003 1.00 86.75 161 PHE A C 1
ATOM 1217 O O . PHE A 1 161 ? 11.454 -3.394 -14.231 1.00 86.75 161 PHE A O 1
ATOM 1224 N N . PRO A 1 162 ? 12.217 -2.337 -12.401 1.00 90.56 162 PRO A N 1
ATOM 1225 C CA . PRO A 1 162 ? 12.953 -1.334 -13.150 1.00 90.56 162 PRO A CA 1
ATOM 1226 C C . PRO A 1 162 ? 14.166 -1.977 -13.820 1.00 90.56 162 PRO A C 1
ATOM 1228 O O . PRO A 1 162 ? 14.922 -2.728 -13.209 1.00 90.56 162 PRO A O 1
ATOM 1231 N N . TRP A 1 163 ? 14.319 -1.699 -15.110 1.00 94.44 163 TRP A N 1
ATOM 1232 C CA . TRP A 1 163 ? 15.435 -2.179 -15.914 1.00 94.44 163 TRP A CA 1
ATOM 1233 C C . TRP A 1 163 ? 16.527 -1.120 -16.009 1.00 94.44 163 TRP A C 1
ATOM 1235 O O . TRP A 1 163 ? 17.707 -1.416 -15.800 1.00 94.44 163 TRP A O 1
ATOM 1245 N N . VAL A 1 164 ? 16.129 0.117 -16.310 1.00 95.12 164 VAL A N 1
ATOM 1246 C CA . VAL A 1 164 ? 17.027 1.268 -16.305 1.00 95.12 164 VAL A CA 1
ATOM 1247 C C . VAL A 1 164 ? 16.426 2.431 -15.527 1.00 95.12 164 VAL A C 1
ATOM 1249 O O . VAL A 1 164 ? 15.208 2.629 -15.500 1.00 95.12 164 VAL A O 1
ATOM 1252 N N . SER A 1 165 ? 17.308 3.214 -14.915 1.00 95.25 165 SER A N 1
ATOM 1253 C CA . SER A 1 165 ? 16.949 4.328 -14.043 1.00 95.25 165 SER A CA 1
ATOM 1254 C C . SER A 1 165 ? 17.785 5.566 -14.346 1.00 95.25 165 SER A C 1
ATOM 1256 O O . SER A 1 165 ? 18.934 5.475 -14.788 1.00 95.25 165 SER A O 1
ATOM 1258 N N . CYS A 1 166 ? 17.215 6.734 -14.068 1.00 94.62 166 CYS A N 1
ATOM 1259 C CA . CYS A 1 166 ? 17.914 8.009 -14.052 1.00 94.62 166 CYS A CA 1
ATOM 1260 C C . CYS A 1 166 ? 17.803 8.647 -12.669 1.00 94.62 166 CYS A C 1
ATOM 1262 O O . CYS A 1 166 ? 16.722 9.089 -12.273 1.00 94.62 166 CYS A O 1
ATOM 1264 N N . GLU A 1 167 ? 18.932 8.774 -11.974 1.00 91.50 167 GLU A N 1
ATOM 1265 C CA . GLU A 1 167 ? 18.976 9.407 -10.654 1.00 91.50 167 GLU A CA 1
ATOM 1266 C C . GLU A 1 167 ? 18.616 10.896 -10.694 1.00 91.50 167 GLU A C 1
ATOM 1268 O O . GLU A 1 167 ? 17.890 11.393 -9.837 1.00 91.50 167 GLU A O 1
ATOM 1273 N N . LYS A 1 168 ? 19.048 11.615 -11.738 1.00 91.19 168 LYS A N 1
ATOM 1274 C CA . LYS A 1 168 ? 18.814 13.063 -11.865 1.00 91.19 168 LYS A CA 1
ATOM 1275 C C . LYS A 1 168 ? 17.327 13.422 -11.930 1.00 91.19 168 LYS A C 1
ATOM 1277 O O . LYS A 1 168 ? 16.921 14.451 -11.399 1.00 91.19 168 LYS A O 1
ATOM 1282 N N . CYS A 1 169 ? 16.536 12.606 -12.620 1.00 91.56 169 CYS A N 1
ATOM 1283 C CA . CYS A 1 169 ? 15.110 12.847 -12.833 1.00 91.56 169 CYS A CA 1
ATOM 1284 C C . CYS A 1 169 ? 14.217 11.975 -11.942 1.00 91.56 169 CYS A C 1
ATOM 1286 O O . CYS A 1 169 ? 12.999 12.048 -12.084 1.00 91.56 169 CYS A O 1
ATOM 1288 N N . ASN A 1 170 ? 14.814 11.147 -11.075 1.00 90.38 170 ASN A N 1
ATOM 1289 C CA . ASN A 1 170 ? 14.147 10.063 -10.356 1.00 90.38 170 ASN A CA 1
ATOM 1290 C C . ASN A 1 170 ? 13.187 9.267 -11.259 1.00 90.38 170 ASN A C 1
ATOM 1292 O O . ASN A 1 170 ? 12.000 9.120 -10.977 1.00 90.38 170 ASN A O 1
ATOM 1296 N N . PHE A 1 171 ? 13.702 8.843 -12.410 1.00 91.69 171 PHE A N 1
ATOM 1297 C CA . PHE A 1 171 ? 12.933 8.155 -13.439 1.00 91.69 171 PHE A CA 1
ATOM 1298 C C . PHE A 1 171 ? 13.322 6.683 -13.470 1.00 91.69 171 PHE A C 1
ATOM 1300 O O . PHE A 1 171 ? 14.509 6.372 -13.517 1.00 91.69 171 PHE A O 1
ATOM 1307 N N . ASP A 1 172 ? 12.331 5.799 -13.518 1.00 92.56 172 ASP A N 1
ATOM 1308 C CA . ASP A 1 172 ? 12.514 4.360 -13.667 1.00 92.56 172 ASP A CA 1
ATOM 1309 C C . ASP A 1 172 ? 11.651 3.847 -14.819 1.00 92.56 172 ASP A C 1
ATOM 1311 O O . ASP A 1 172 ? 10.493 4.245 -14.976 1.00 92.56 172 ASP A O 1
ATOM 1315 N N . VAL A 1 173 ? 12.195 2.919 -15.603 1.00 92.44 173 VAL A N 1
ATOM 1316 C CA . VAL A 1 173 ? 11.447 2.228 -16.655 1.00 92.44 173 VAL A CA 1
ATOM 1317 C C . VAL A 1 173 ? 11.736 0.734 -16.598 1.00 92.44 173 VAL A C 1
ATOM 1319 O O . VAL A 1 173 ? 12.886 0.305 -16.508 1.00 92.44 173 VAL A O 1
ATOM 1322 N N . CYS A 1 174 ? 10.679 -0.072 -16.615 1.00 93.12 174 CYS A N 1
ATOM 1323 C CA . CYS A 1 174 ? 10.793 -1.518 -16.718 1.00 93.12 174 CYS A CA 1
ATOM 1324 C C . CYS A 1 174 ? 11.181 -1.925 -18.139 1.00 93.12 174 CYS A C 1
ATOM 1326 O O . CYS A 1 174 ? 11.077 -1.136 -19.085 1.00 93.12 174 CYS A O 1
ATOM 1328 N N . TYR A 1 175 ? 11.622 -3.171 -18.280 1.00 92.00 175 TYR A N 1
ATOM 1329 C CA . TYR A 1 175 ? 12.058 -3.715 -19.560 1.00 92.00 175 TYR A CA 1
ATOM 1330 C C . TYR A 1 175 ? 10.975 -3.578 -20.640 1.00 92.00 175 TYR A C 1
ATOM 1332 O O . TYR A 1 175 ? 11.236 -3.032 -21.709 1.00 92.00 175 TYR A O 1
ATOM 1340 N N . ASP A 1 176 ? 9.740 -3.969 -20.325 1.00 91.06 176 ASP A N 1
ATOM 1341 C CA . ASP A 1 176 ? 8.632 -3.988 -21.284 1.00 91.06 176 ASP A CA 1
ATOM 1342 C C . ASP A 1 176 ? 8.229 -2.585 -21.746 1.00 91.06 176 ASP A C 1
ATOM 1344 O O . ASP A 1 176 ? 8.061 -2.347 -22.942 1.00 91.06 176 ASP A O 1
ATOM 1348 N N . CYS A 1 177 ? 8.148 -1.620 -20.821 1.00 91.56 177 CYS A N 1
ATOM 1349 C CA . CYS A 1 177 ? 7.888 -0.218 -21.159 1.00 91.56 177 CYS A CA 1
ATOM 1350 C C . CYS A 1 177 ? 9.023 0.381 -22.004 1.00 91.56 177 CYS A C 1
ATOM 1352 O O . CYS A 1 177 ? 8.762 1.120 -22.954 1.00 91.56 177 CYS A O 1
ATOM 1354 N N . GLY A 1 178 ? 10.278 0.069 -21.666 1.00 91.69 178 GLY A N 1
ATOM 1355 C CA . GLY A 1 178 ? 11.448 0.536 -22.407 1.00 91.69 178 GLY A CA 1
ATOM 1356 C C . GLY A 1 178 ? 11.497 -0.038 -23.822 1.00 91.69 178 GLY A C 1
ATOM 1357 O O . GLY A 1 178 ? 11.749 0.700 -24.773 1.00 91.69 178 GLY A O 1
ATOM 1358 N N . HIS A 1 179 ? 11.195 -1.329 -23.970 1.00 91.31 179 HIS A N 1
ATOM 1359 C CA . HIS A 1 179 ? 11.100 -2.003 -25.260 1.00 91.31 179 HIS A CA 1
ATOM 1360 C C . HIS A 1 179 ? 9.929 -1.462 -26.090 1.00 91.31 179 HIS A C 1
ATOM 1362 O O . HIS A 1 179 ? 10.102 -1.141 -27.263 1.00 91.31 179 HIS A O 1
ATOM 1368 N N . TYR A 1 180 ? 8.755 -1.276 -25.479 1.00 91.81 180 TYR A N 1
ATOM 1369 C CA . TYR A 1 180 ? 7.574 -0.717 -26.139 1.00 91.81 180 TYR A CA 1
ATOM 1370 C C . TYR A 1 180 ? 7.850 0.656 -26.771 1.00 91.81 180 TYR A C 1
ATOM 1372 O O . TYR A 1 180 ? 7.462 0.900 -27.912 1.00 91.81 180 TYR A O 1
ATOM 1380 N N . LEU A 1 181 ? 8.567 1.537 -26.070 1.00 90.19 181 LEU A N 1
ATOM 1381 C CA . LEU A 1 181 ? 8.921 2.869 -26.576 1.00 90.19 181 LEU A CA 1
ATOM 1382 C C . LEU A 1 181 ? 9.870 2.858 -27.771 1.00 90.19 181 LEU A C 1
ATOM 1384 O O . LEU A 1 181 ? 9.914 3.827 -28.525 1.00 90.19 181 LEU A O 1
ATOM 1388 N N . GLN A 1 182 ? 10.628 1.780 -27.941 1.00 89.94 182 GLN A N 1
ATOM 1389 C CA . GLN A 1 182 ? 11.528 1.611 -29.076 1.00 89.94 182 GLN A CA 1
ATOM 1390 C C . GLN A 1 182 ? 10.807 1.051 -30.310 1.00 89.94 182 GLN A C 1
ATOM 1392 O O . GLN A 1 182 ? 11.366 1.078 -31.405 1.00 89.94 182 GLN A O 1
ATOM 1397 N N . LEU A 1 183 ? 9.567 0.569 -30.165 1.00 92.56 183 LEU A N 1
ATOM 1398 C CA . LEU A 1 183 ? 8.762 0.102 -31.291 1.00 92.56 183 LEU A CA 1
ATOM 1399 C C . LEU A 1 183 ? 8.345 1.271 -32.187 1.00 92.56 183 LEU A C 1
ATOM 1401 O O . LEU A 1 183 ? 8.123 2.390 -31.721 1.00 92.56 183 LEU A O 1
ATOM 1405 N N . ALA A 1 184 ? 8.164 0.991 -33.477 1.00 94.81 184 ALA A N 1
ATOM 1406 C CA . ALA A 1 184 ? 7.608 1.961 -34.413 1.00 94.81 184 ALA A CA 1
ATOM 1407 C C . ALA A 1 184 ? 6.187 2.396 -33.985 1.00 94.81 184 ALA A C 1
ATOM 1409 O O . ALA A 1 184 ? 5.432 1.571 -33.460 1.00 94.81 184 ALA A O 1
ATOM 1410 N N . PRO A 1 185 ? 5.759 3.644 -34.264 1.00 94.25 185 PRO A N 1
ATOM 1411 C CA . PRO A 1 185 ? 4.445 4.146 -33.843 1.00 94.25 185 PRO A CA 1
ATOM 1412 C C . PRO A 1 185 ? 3.253 3.275 -34.274 1.00 94.25 185 PRO A C 1
ATOM 1414 O O . PRO A 1 185 ? 2.297 3.121 -33.517 1.00 94.25 185 PRO A O 1
ATOM 1417 N N . ALA A 1 186 ? 3.316 2.665 -35.462 1.00 95.25 186 ALA A N 1
ATOM 1418 C CA . ALA A 1 186 ? 2.271 1.763 -35.952 1.00 95.25 186 ALA A CA 1
ATOM 1419 C C . ALA A 1 186 ? 2.142 0.491 -35.093 1.00 95.25 186 ALA A C 1
ATOM 1421 O O . ALA A 1 186 ? 1.037 0.057 -34.778 1.00 95.25 186 ALA A O 1
ATOM 1422 N N . GLU A 1 187 ? 3.270 -0.073 -34.661 1.00 95.31 187 GLU A N 1
ATOM 1423 C CA . GLU A 1 187 ? 3.304 -1.261 -33.805 1.00 95.31 187 GLU A CA 1
ATOM 1424 C C . GLU A 1 187 ? 2.872 -0.931 -32.370 1.00 95.31 187 GLU A C 1
ATOM 1426 O O . GLU A 1 187 ? 2.124 -1.686 -31.750 1.00 95.31 187 GLU A O 1
ATOM 1431 N N . GLN A 1 188 ? 3.274 0.236 -31.859 1.00 92.94 188 GLN A N 1
ATOM 1432 C CA . GLN A 1 188 ? 2.785 0.759 -30.582 1.00 92.94 188 GLN A CA 1
ATOM 1433 C C . GLN A 1 188 ? 1.253 0.871 -30.574 1.00 92.94 188 GLN A C 1
ATOM 1435 O O . GLN A 1 188 ? 0.590 0.430 -29.634 1.00 92.94 188 GLN A O 1
ATOM 1440 N N . PHE A 1 189 ? 0.678 1.430 -31.643 1.00 92.88 189 PHE A N 1
ATOM 1441 C CA . PHE A 1 189 ? -0.769 1.548 -31.804 1.00 92.88 189 PHE A CA 1
ATOM 1442 C C . PHE A 1 189 ? -1.460 0.182 -31.879 1.00 92.88 189 PHE A C 1
ATOM 1444 O O . PHE A 1 189 ? -2.461 -0.023 -31.193 1.00 92.88 189 PHE A O 1
ATOM 1451 N N . ARG A 1 190 ? -0.900 -0.772 -32.636 1.00 95.44 190 ARG A N 1
ATOM 1452 C CA . ARG A 1 190 ? -1.416 -2.147 -32.712 1.00 95.44 190 ARG A CA 1
ATOM 1453 C C . ARG A 1 190 ? -1.471 -2.806 -31.332 1.00 95.44 190 ARG A C 1
ATOM 1455 O O . ARG A 1 190 ? -2.530 -3.277 -30.931 1.00 95.44 190 ARG A O 1
ATOM 1462 N N . ARG A 1 191 ? -0.382 -2.744 -30.557 1.00 92.62 191 ARG A N 1
ATOM 1463 C CA . ARG A 1 191 ? -0.335 -3.298 -29.190 1.00 92.62 191 ARG A CA 1
ATOM 1464 C C . ARG A 1 191 ? -1.329 -2.638 -28.235 1.00 92.62 191 ARG A C 1
ATOM 1466 O O . ARG A 1 191 ? -1.904 -3.318 -27.390 1.00 92.62 191 ARG A O 1
ATOM 1473 N N . ARG A 1 192 ? -1.569 -1.327 -28.373 1.00 91.25 192 ARG A N 1
ATOM 1474 C CA . ARG A 1 192 ? -2.625 -0.631 -27.613 1.00 91.25 192 ARG A CA 1
ATOM 1475 C C . ARG A 1 192 ? -4.013 -1.171 -27.940 1.00 91.25 192 ARG A C 1
ATOM 1477 O O . ARG A 1 192 ? -4.810 -1.345 -27.024 1.00 91.25 192 ARG A O 1
ATOM 1484 N N . GLN A 1 193 ? -4.303 -1.429 -29.215 1.00 93.94 193 GLN A N 1
ATOM 1485 C CA . GLN A 1 193 ? -5.587 -2.005 -29.618 1.00 93.94 193 GLN A CA 1
ATOM 1486 C C . GLN A 1 193 ? -5.758 -3.438 -29.112 1.00 93.94 193 GLN A C 1
ATOM 1488 O O . GLN A 1 193 ? -6.820 -3.760 -28.588 1.00 93.94 193 GLN A O 1
ATOM 1493 N N . GLU A 1 194 ? -4.720 -4.268 -29.222 1.00 92.94 194 GLU A N 1
ATOM 1494 C CA . GLU A 1 194 ? -4.728 -5.651 -28.728 1.00 92.94 194 GLU A CA 1
ATOM 1495 C C . GLU A 1 194 ? -5.010 -5.697 -27.222 1.00 92.94 194 GLU A C 1
ATOM 1497 O O . GLU A 1 194 ? -5.944 -6.372 -26.794 1.00 92.94 194 GLU A O 1
ATOM 1502 N N . HIS A 1 195 ? -4.296 -4.896 -26.426 1.00 88.50 195 HIS A N 1
ATOM 1503 C CA . HIS A 1 195 ? -4.532 -4.824 -24.984 1.00 88.50 195 HIS A CA 1
ATOM 1504 C C . HIS A 1 195 ? -5.923 -4.261 -24.641 1.00 88.50 195 HIS A C 1
ATOM 1506 O O . HIS A 1 195 ? -6.594 -4.747 -23.733 1.00 88.50 195 HIS A O 1
ATOM 1512 N N . ALA A 1 196 ? -6.396 -3.236 -25.360 1.00 89.75 196 ALA A N 1
ATOM 1513 C CA . ALA A 1 196 ? -7.743 -2.704 -25.149 1.00 89.75 196 ALA A CA 1
ATOM 1514 C C . ALA A 1 196 ? -8.828 -3.756 -25.443 1.00 89.75 196 ALA A C 1
ATOM 1516 O O . ALA A 1 196 ? -9.810 -3.848 -24.706 1.00 89.75 196 ALA A O 1
ATOM 1517 N N . ALA A 1 197 ? -8.636 -4.571 -26.484 1.00 93.94 197 ALA A N 1
ATOM 1518 C CA . ALA A 1 197 ? -9.525 -5.679 -26.810 1.00 93.94 197 ALA A CA 1
ATOM 1519 C C . ALA A 1 197 ? -9.479 -6.783 -25.740 1.00 93.94 197 ALA A C 1
ATOM 1521 O O . ALA A 1 197 ? -10.530 -7.285 -25.344 1.00 93.94 197 ALA A O 1
ATOM 1522 N N . GLU A 1 198 ? -8.293 -7.115 -25.225 1.00 92.06 198 GLU A N 1
ATOM 1523 C CA . GLU A 1 198 ? -8.123 -8.079 -24.132 1.00 92.06 198 GLU A CA 1
ATOM 1524 C C . GLU A 1 198 ? -8.832 -7.617 -22.851 1.00 92.06 198 GLU A C 1
ATOM 1526 O O . GLU A 1 198 ? -9.606 -8.374 -22.267 1.00 92.06 198 GLU A O 1
ATOM 1531 N N . MET A 1 199 ? -8.670 -6.349 -22.463 1.00 89.56 199 MET A N 1
ATOM 1532 C CA . MET A 1 199 ? -9.363 -5.776 -21.304 1.00 89.56 199 MET A CA 1
ATOM 1533 C C . MET A 1 199 ? -10.882 -5.751 -21.486 1.00 89.56 199 MET A C 1
ATOM 1535 O O . MET A 1 199 ? -11.620 -6.043 -20.543 1.00 89.56 199 MET A O 1
ATOM 1539 N N . ALA A 1 200 ? -11.370 -5.443 -22.692 1.00 92.75 200 ALA A N 1
ATOM 1540 C CA . ALA A 1 200 ? -12.796 -5.503 -23.000 1.00 92.75 200 ALA A CA 1
ATOM 1541 C C . ALA A 1 200 ? -13.337 -6.943 -22.910 1.00 92.75 200 ALA A C 1
ATOM 1543 O O . ALA A 1 200 ? -14.411 -7.166 -22.347 1.00 92.75 200 ALA A O 1
ATOM 1544 N N . ALA A 1 201 ? -12.578 -7.931 -23.396 1.00 93.50 201 ALA A N 1
ATOM 1545 C CA . ALA A 1 201 ? -12.932 -9.344 -23.295 1.00 93.50 201 ALA A CA 1
ATOM 1546 C C . ALA A 1 201 ? -12.923 -9.840 -21.836 1.00 93.50 201 ALA A C 1
ATOM 1548 O O . ALA A 1 201 ? -13.856 -10.525 -21.409 1.00 93.50 201 ALA A O 1
ATOM 1549 N N . ALA A 1 202 ? -11.920 -9.448 -21.043 1.00 89.38 202 ALA A N 1
ATOM 1550 C CA . ALA A 1 202 ? -11.840 -9.762 -19.618 1.00 89.38 202 ALA A CA 1
ATOM 1551 C C . ALA A 1 202 ? -13.005 -9.137 -18.832 1.00 89.38 202 ALA A C 1
ATOM 1553 O O . ALA A 1 202 ? -13.631 -9.811 -18.011 1.00 89.38 202 ALA A O 1
ATOM 1554 N N . ALA A 1 203 ? -13.358 -7.881 -19.126 1.00 91.38 203 ALA A N 1
ATOM 1555 C CA . ALA A 1 203 ? -14.506 -7.210 -18.521 1.00 91.38 203 ALA A CA 1
ATOM 1556 C C . ALA A 1 203 ? -15.833 -7.921 -18.851 1.00 91.38 203 ALA A C 1
ATOM 1558 O O . ALA A 1 203 ? -16.637 -8.151 -17.946 1.00 91.38 203 AL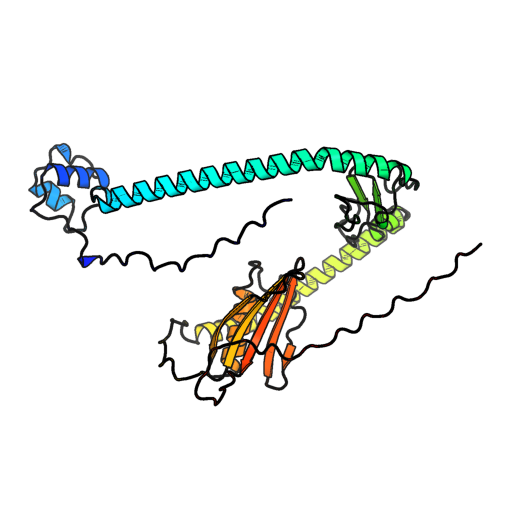A A O 1
ATOM 1559 N N . ALA A 1 204 ? -16.034 -8.338 -20.106 1.00 92.12 204 ALA A N 1
ATOM 1560 C CA . ALA A 1 204 ? -17.219 -9.090 -20.532 1.00 92.12 204 ALA A CA 1
ATOM 1561 C C . ALA A 1 204 ? -17.299 -10.502 -19.910 1.00 92.12 204 ALA A C 1
ATOM 1563 O O . ALA A 1 204 ? -18.381 -11.004 -19.585 1.00 92.12 204 ALA A O 1
ATOM 1564 N N . SER A 1 205 ? -16.151 -11.154 -19.704 1.00 91.75 205 SER A N 1
ATOM 1565 C CA . SER A 1 205 ? -16.075 -12.439 -18.998 1.00 91.75 205 SER A CA 1
ATOM 1566 C C . SER A 1 205 ? -16.431 -12.283 -17.515 1.00 91.75 205 SER A C 1
ATOM 1568 O O . SER A 1 205 ? -17.221 -13.059 -16.969 1.00 91.75 205 SER A O 1
ATOM 1570 N N . ASN A 1 206 ? -15.923 -11.232 -16.866 1.00 84.25 206 ASN A N 1
ATOM 1571 C CA . ASN A 1 206 ? -16.198 -10.955 -15.458 1.00 84.25 206 ASN A CA 1
ATOM 1572 C C . ASN A 1 206 ? -17.656 -10.544 -15.203 1.00 84.25 206 ASN A C 1
ATOM 1574 O O . ASN A 1 206 ? -18.219 -10.960 -14.188 1.00 84.25 206 ASN A O 1
ATOM 1578 N N . SER A 1 207 ? -18.299 -9.798 -16.110 1.00 82.69 207 SER A N 1
ATOM 1579 C CA . SER A 1 207 ? -19.738 -9.513 -15.999 1.00 82.69 207 SER A CA 1
ATOM 1580 C C . SER A 1 207 ? -20.569 -10.796 -16.097 1.00 82.69 207 SER A C 1
ATOM 1582 O O . SER A 1 207 ? -21.435 -11.032 -15.260 1.00 82.69 207 SER A O 1
ATOM 1584 N N . SER A 1 208 ? -20.216 -11.694 -17.022 1.00 79.81 208 SER A N 1
ATOM 1585 C CA . SER A 1 208 ? -20.894 -12.988 -17.187 1.00 79.81 208 SER A CA 1
ATOM 1586 C C . SER A 1 208 ? -20.741 -13.914 -15.970 1.00 79.81 208 SER A C 1
ATOM 1588 O O . SER A 1 208 ? -21.649 -14.684 -15.657 1.00 79.81 208 SER A O 1
ATOM 1590 N N . LYS A 1 209 ? -19.602 -13.858 -15.260 1.00 75.75 209 LYS A N 1
ATOM 1591 C CA . LYS A 1 209 ? -19.401 -14.610 -14.007 1.00 75.75 209 LYS A CA 1
ATOM 1592 C C . LYS A 1 209 ? -20.215 -14.038 -12.846 1.00 75.75 209 LYS A C 1
ATOM 1594 O O . LYS A 1 209 ? -20.730 -14.814 -12.046 1.00 75.75 209 LYS A O 1
ATOM 1599 N N . ARG A 1 210 ? -20.366 -12.711 -12.758 1.00 73.94 210 ARG A N 1
ATOM 1600 C CA . ARG A 1 210 ? -21.181 -12.068 -11.711 1.00 73.94 210 ARG A CA 1
ATOM 1601 C C . ARG A 1 210 ? -22.664 -12.417 -11.831 1.00 73.94 210 ARG A C 1
ATOM 1603 O O . ARG A 1 210 ? -23.281 -12.700 -10.811 1.00 73.94 210 ARG A O 1
ATOM 1610 N N . ASP A 1 211 ? -23.190 -12.507 -13.051 1.00 70.25 211 ASP A N 1
ATOM 1611 C CA . ASP A 1 211 ? -24.587 -12.908 -13.275 1.00 70.25 211 ASP A CA 1
ATOM 1612 C C . ASP A 1 211 ? -24.857 -14.383 -12.935 1.00 70.25 211 ASP A C 1
ATOM 1614 O O . ASP A 1 211 ? -25.986 -14.745 -12.616 1.00 70.25 211 ASP A O 1
ATOM 1618 N N . ARG A 1 212 ? -23.832 -15.247 -12.965 1.00 68.56 212 ARG A N 1
ATOM 1619 C CA . ARG A 1 212 ? -23.959 -16.661 -12.565 1.00 68.56 212 ARG A CA 1
ATOM 1620 C C . ARG A 1 212 ? -23.701 -16.897 -11.076 1.00 68.56 212 ARG A C 1
ATOM 1622 O O . ARG A 1 212 ? -24.277 -17.816 -10.511 1.00 68.56 212 ARG A O 1
ATOM 1629 N N . GLY A 1 213 ? -22.845 -16.090 -10.447 1.00 54.66 213 GLY A N 1
ATOM 1630 C CA . GLY A 1 213 ? -22.446 -16.254 -9.046 1.00 54.66 213 GLY A CA 1
ATOM 1631 C C . GLY A 1 213 ? -23.405 -15.647 -8.018 1.00 54.66 213 GLY A C 1
ATOM 1632 O O . GLY A 1 213 ? -23.301 -15.975 -6.840 1.00 54.66 213 GLY A O 1
ATOM 1633 N N . SER A 1 214 ? -24.349 -14.791 -8.424 1.00 56.03 214 SER A N 1
ATOM 1634 C CA . SER A 1 214 ? -25.337 -14.222 -7.495 1.00 56.03 214 SER A CA 1
ATOM 1635 C C . SER A 1 214 ? -26.292 -15.274 -6.913 1.00 56.03 214 SER A C 1
ATOM 1637 O O . SER A 1 214 ? -26.783 -15.086 -5.807 1.00 56.03 214 SER A O 1
ATOM 1639 N N . GLY A 1 215 ? -26.496 -16.408 -7.595 1.00 54.75 215 GLY A N 1
ATOM 1640 C CA . GLY A 1 215 ? -27.348 -17.496 -7.102 1.00 54.75 215 GLY A CA 1
ATOM 1641 C C . GLY A 1 215 ? -26.759 -18.294 -5.931 1.00 54.75 215 GLY A C 1
ATOM 1642 O O . GLY A 1 215 ? -27.497 -18.662 -5.022 1.00 54.75 215 GLY A O 1
ATOM 1643 N N . ASP A 1 216 ? -25.443 -18.532 -5.914 1.00 53.56 216 ASP A N 1
ATOM 1644 C CA . ASP A 1 216 ? -24.809 -19.430 -4.929 1.00 53.56 216 ASP A CA 1
ATOM 1645 C C . ASP A 1 216 ? -24.363 -18.712 -3.643 1.00 53.56 216 ASP A C 1
ATOM 1647 O O . ASP A 1 216 ? -24.346 -19.303 -2.559 1.00 53.56 216 ASP A O 1
ATOM 1651 N N . VAL A 1 217 ? -24.024 -17.420 -3.723 1.00 55.38 217 VAL A N 1
ATOM 1652 C CA . VAL A 1 217 ? -23.605 -16.645 -2.540 1.00 55.38 217 VAL A CA 1
ATOM 1653 C C . VAL A 1 217 ? -24.793 -16.377 -1.618 1.00 55.38 217 VAL A C 1
ATOM 1655 O O . VAL A 1 217 ? -24.635 -16.427 -0.397 1.00 55.38 217 VAL A O 1
ATOM 1658 N N . ASP A 1 218 ? -25.994 -16.171 -2.159 1.00 57.03 218 ASP A N 1
ATOM 1659 C CA . ASP A 1 218 ? -27.196 -16.021 -1.337 1.00 57.03 218 ASP A CA 1
ATOM 1660 C C . ASP A 1 218 ? -27.536 -17.309 -0.570 1.00 57.03 218 ASP A C 1
ATOM 1662 O O . ASP A 1 218 ? -27.973 -17.221 0.579 1.00 57.03 218 ASP A O 1
ATOM 1666 N N . ASP A 1 219 ? -27.244 -18.497 -1.114 1.00 55.12 219 ASP A N 1
ATOM 1667 C CA . ASP A 1 219 ? -27.484 -19.769 -0.417 1.00 55.12 219 ASP A CA 1
ATOM 1668 C C . ASP A 1 219 ? -26.429 -20.041 0.675 1.00 55.12 219 ASP A C 1
ATOM 1670 O O . ASP A 1 219 ? -26.765 -20.420 1.801 1.00 55.12 219 ASP A O 1
ATOM 1674 N N . ALA A 1 220 ? -25.153 -19.719 0.423 1.00 56.34 220 ALA A N 1
ATOM 1675 C CA . ALA A 1 220 ? -24.100 -19.783 1.444 1.00 56.34 220 ALA A CA 1
ATOM 1676 C C . ALA A 1 220 ? -24.325 -18.768 2.583 1.00 56.34 220 ALA A C 1
ATOM 1678 O O . ALA A 1 220 ? -24.168 -19.087 3.765 1.00 56.34 220 ALA A O 1
ATOM 1679 N N . THR A 1 221 ? -24.757 -17.548 2.254 1.00 57.91 221 THR A N 1
ATOM 1680 C CA . THR A 1 221 ? -25.059 -16.509 3.251 1.00 57.91 221 THR A CA 1
ATOM 1681 C C . THR A 1 221 ? -26.356 -16.823 4.007 1.00 57.91 221 THR A C 1
ATOM 1683 O O . THR A 1 221 ? -26.456 -16.548 5.205 1.00 57.91 221 THR A O 1
ATOM 1686 N N . ALA A 1 222 ? -27.344 -17.448 3.354 1.00 60.56 222 ALA A N 1
ATOM 1687 C CA . ALA A 1 222 ? -28.540 -17.969 4.010 1.00 60.56 222 ALA A CA 1
ATOM 1688 C C . ALA A 1 222 ? -28.217 -19.140 4.948 1.00 60.56 222 ALA A C 1
ATOM 1690 O O . ALA A 1 222 ? -28.790 -19.205 6.035 1.00 60.56 222 ALA A O 1
ATOM 1691 N N . ALA A 1 223 ? -27.277 -20.021 4.594 1.00 58.91 223 ALA A N 1
ATOM 1692 C CA . ALA A 1 223 ? -26.798 -21.076 5.485 1.00 58.91 223 ALA A CA 1
ATOM 1693 C C . ALA A 1 223 ? -26.137 -20.492 6.748 1.00 58.91 223 ALA A C 1
ATOM 1695 O O . ALA A 1 223 ? -26.472 -20.918 7.852 1.00 58.91 223 ALA A O 1
ATOM 1696 N N . VAL A 1 224 ? -25.306 -19.448 6.605 1.00 56.16 224 VAL A N 1
ATOM 1697 C CA . VAL A 1 224 ? -24.668 -18.746 7.738 1.00 56.16 224 VAL A CA 1
ATOM 1698 C C . VAL A 1 224 ? -25.675 -17.956 8.590 1.00 56.16 224 VAL A C 1
ATOM 1700 O O . VAL A 1 224 ? -25.530 -17.888 9.808 1.00 56.16 224 VAL A O 1
ATOM 1703 N N . LYS A 1 225 ? -26.734 -17.393 7.993 1.00 59.28 225 LYS A N 1
ATOM 1704 C CA . LYS A 1 225 ? -27.829 -16.739 8.742 1.00 59.28 225 LYS A CA 1
ATOM 1705 C C . LYS A 1 225 ? -28.787 -17.733 9.417 1.00 59.28 225 LYS A C 1
ATOM 1707 O O . LYS A 1 225 ? -29.441 -17.364 10.391 1.00 59.28 225 LYS A O 1
ATOM 1712 N N . ARG A 1 226 ? -28.912 -18.965 8.898 1.00 57.81 226 ARG A N 1
ATOM 1713 C CA . ARG A 1 226 ? -29.707 -20.053 9.507 1.00 57.81 226 ARG A CA 1
ATOM 1714 C C . ARG A 1 226 ? -28.960 -20.757 10.633 1.00 57.81 226 ARG A C 1
ATOM 1716 O O . ARG A 1 226 ? -29.605 -21.214 11.577 1.00 57.81 226 ARG A O 1
ATOM 1723 N N . SER A 1 227 ? -27.630 -20.817 10.589 1.00 47.47 227 SER A N 1
ATOM 1724 C CA . SER A 1 227 ? -26.861 -20.997 11.816 1.00 47.47 227 SER A CA 1
ATOM 1725 C C . SER A 1 227 ? -27.156 -19.799 12.708 1.00 47.47 227 SER A C 1
ATOM 1727 O O . SER A 1 227 ? -26.997 -18.655 12.289 1.00 47.47 227 SER A O 1
ATOM 1729 N N . ARG A 1 228 ? -27.671 -20.063 13.915 1.00 47.72 228 ARG A N 1
ATOM 1730 C CA . ARG A 1 228 ? -27.909 -19.040 14.940 1.00 47.72 228 ARG A CA 1
ATOM 1731 C C . ARG A 1 228 ? -26.744 -18.046 14.946 1.00 47.72 228 ARG A C 1
ATOM 1733 O O . ARG A 1 228 ? -25.610 -18.505 14.777 1.00 47.72 228 ARG A O 1
ATOM 1740 N N . PRO A 1 229 ? -26.982 -16.738 15.193 1.00 44.75 229 PRO A N 1
ATOM 1741 C CA . PRO A 1 229 ? -25.877 -15.851 15.516 1.00 44.75 229 PRO A CA 1
ATOM 1742 C C . PRO A 1 229 ? -25.040 -16.591 16.548 1.00 44.75 229 PRO A C 1
ATOM 1744 O O . PRO A 1 229 ? -25.594 -17.075 17.543 1.00 44.75 229 PRO A O 1
ATOM 1747 N N . PHE A 1 230 ? -23.750 -16.755 16.257 1.00 47.28 230 PHE A N 1
ATOM 1748 C CA . PHE A 1 230 ? -22.749 -17.090 17.253 1.00 47.28 230 PHE A CA 1
ATOM 1749 C C . PHE A 1 230 ? -22.778 -15.927 18.256 1.00 47.28 230 PHE A C 1
ATOM 1751 O O . PHE A 1 230 ? -21.897 -15.078 18.314 1.00 47.28 230 PHE A O 1
ATOM 1758 N N . ALA A 1 231 ? -23.834 -15.878 19.073 1.00 42.97 231 ALA A N 1
ATOM 1759 C CA . ALA A 1 231 ? -23.694 -15.519 20.454 1.00 42.97 231 ALA A CA 1
ATOM 1760 C C . ALA A 1 231 ? -22.453 -16.273 20.920 1.00 42.97 231 ALA A C 1
ATOM 1762 O O . ALA A 1 231 ? -22.203 -17.394 20.465 1.00 42.97 231 ALA A O 1
ATOM 1763 N N . GLN A 1 232 ? -21.676 -15.655 21.793 1.00 50.31 232 GLN A N 1
ATOM 1764 C CA . GLN A 1 232 ? -20.733 -16.349 22.656 1.00 50.31 232 GLN A CA 1
ATOM 1765 C C . GLN A 1 232 ? -21.530 -17.395 23.452 1.00 50.31 232 GLN A C 1
ATOM 1767 O O . GLN A 1 232 ? -21.897 -17.194 24.605 1.00 50.31 232 GLN A O 1
ATOM 1772 N N . ALA A 1 233 ? -21.949 -18.449 22.760 1.00 41.56 233 ALA A N 1
ATOM 1773 C CA . ALA A 1 233 ? -22.902 -19.432 23.181 1.00 41.56 233 ALA A CA 1
ATOM 1774 C C . ALA A 1 233 ? -22.089 -20.263 24.123 1.00 41.56 233 ALA A C 1
ATOM 1776 O O . ALA A 1 233 ? -21.305 -21.072 23.654 1.00 41.56 233 ALA A O 1
ATOM 1777 N N . ASN A 1 234 ? -22.259 -19.939 25.403 1.00 40.16 234 ASN A N 1
ATOM 1778 C CA . ASN A 1 234 ? -21.830 -20.678 26.564 1.00 40.16 234 ASN A CA 1
ATOM 1779 C C . ASN A 1 234 ? -20.431 -21.262 26.389 1.00 40.16 234 ASN A C 1
ATOM 1781 O O . ASN A 1 234 ? -20.254 -22.249 25.685 1.00 40.16 234 ASN A O 1
ATOM 1785 N N . GLN A 1 235 ? -19.460 -20.724 27.127 1.00 45.16 235 GLN A N 1
ATOM 1786 C CA . GLN A 1 235 ? -18.386 -21.558 27.664 1.00 45.16 235 GLN A CA 1
ATOM 1787 C C . GLN A 1 235 ? -19.039 -22.818 28.266 1.00 45.16 235 GLN A C 1
ATOM 1789 O O . GLN A 1 235 ? -19.448 -22.840 29.424 1.00 45.16 235 GLN A O 1
ATOM 1794 N N . GLN A 1 236 ? -19.254 -23.837 27.433 1.00 47.81 236 GLN A N 1
ATOM 1795 C CA . GLN A 1 236 ? -19.496 -25.192 27.855 1.00 47.81 236 GLN A CA 1
ATOM 1796 C C . GLN A 1 236 ? -18.236 -25.559 28.611 1.00 47.81 236 GLN A C 1
ATOM 1798 O O . GLN A 1 236 ? -17.140 -25.154 28.219 1.00 47.81 236 GLN A O 1
ATOM 1803 N N . ASP A 1 237 ? -18.458 -26.219 29.740 1.00 51.91 237 ASP A N 1
ATOM 1804 C CA . ASP A 1 237 ? -17.473 -26.629 30.729 1.00 51.91 237 ASP A CA 1
ATOM 1805 C C . ASP A 1 237 ? -16.052 -26.709 30.126 1.00 51.91 237 ASP A C 1
ATOM 1807 O O . ASP A 1 237 ? -15.861 -27.481 29.176 1.00 51.91 237 ASP A O 1
ATOM 1811 N N . PRO A 1 238 ? -15.061 -25.924 30.609 1.00 57.69 238 PRO A N 1
ATOM 1812 C CA . PRO A 1 238 ? -13.712 -25.830 30.023 1.00 57.69 238 PRO A CA 1
ATOM 1813 C C . PRO A 1 238 ? -12.968 -27.172 29.893 1.00 57.69 238 PRO A C 1
ATOM 1815 O O . PRO A 1 238 ? -11.868 -27.226 29.354 1.00 57.69 238 PRO A O 1
ATOM 1818 N N . LYS A 1 239 ? -13.565 -28.263 30.378 1.00 62.62 239 LYS A N 1
ATOM 1819 C CA . LYS A 1 239 ? -13.082 -29.640 30.289 1.00 62.62 239 LYS A CA 1
ATOM 1820 C C . LYS A 1 239 ? -13.484 -30.376 29.010 1.00 62.62 239 LYS A C 1
ATOM 1822 O O . LYS A 1 239 ? -12.888 -31.405 28.704 1.00 62.62 239 LYS A O 1
ATOM 1827 N N . THR A 1 240 ? -14.473 -29.897 28.258 1.00 67.06 240 THR A N 1
ATOM 1828 C CA . THR A 1 240 ? -14.880 -30.535 26.996 1.00 67.06 240 THR A CA 1
ATOM 1829 C C . THR A 1 240 ? -14.062 -29.967 25.841 1.00 67.06 240 THR A C 1
ATOM 1831 O O . THR A 1 240 ? -14.439 -28.976 25.221 1.00 67.06 240 THR A O 1
ATOM 1834 N N . LEU A 1 241 ? -12.914 -30.590 25.561 1.00 69.88 241 LEU A N 1
ATOM 1835 C CA . LEU A 1 241 ? -12.115 -30.276 24.377 1.00 69.88 241 LEU A CA 1
ATOM 1836 C C . LEU A 1 241 ? -12.925 -30.619 23.121 1.00 69.88 241 LEU A C 1
ATOM 1838 O O . LEU A 1 241 ? -13.231 -31.782 22.853 1.00 69.88 241 LEU A O 1
ATOM 1842 N N . LEU A 1 242 ? -13.300 -29.591 22.364 1.00 82.25 242 LEU A N 1
ATOM 1843 C CA . LEU A 1 242 ? -13.944 -29.755 21.067 1.00 82.25 242 LEU A CA 1
ATOM 1844 C C . LEU A 1 242 ? -12.928 -30.291 20.036 1.00 82.25 242 LEU A C 1
ATOM 1846 O O . LEU A 1 242 ? -11.762 -29.903 20.079 1.00 82.25 242 LEU A O 1
ATOM 1850 N N . PRO A 1 243 ? -13.343 -31.176 19.112 1.00 89.62 243 PRO A N 1
ATOM 1851 C CA . PRO A 1 243 ? -12.436 -31.967 18.274 1.00 89.62 243 PRO A CA 1
ATOM 1852 C C . PRO A 1 243 ? -11.693 -31.178 17.190 1.00 89.62 243 PRO A C 1
ATOM 1854 O O . PRO A 1 243 ? -10.710 -31.688 16.655 1.00 89.62 243 PRO A O 1
ATOM 1857 N N . PHE A 1 244 ? -12.133 -29.966 16.845 1.00 92.00 244 PHE A N 1
ATOM 1858 C CA . PHE A 1 244 ? -11.508 -29.141 15.808 1.00 92.00 244 PHE A CA 1
ATOM 1859 C C . PHE A 1 244 ? -11.195 -27.744 16.336 1.00 92.00 244 PHE A C 1
ATOM 1861 O O . PHE A 1 244 ? -11.989 -27.165 17.075 1.00 92.00 244 PHE A O 1
ATOM 1868 N N . VAL A 1 245 ? -10.056 -27.195 15.927 1.00 92.12 245 VAL A N 1
ATOM 1869 C CA . VAL A 1 245 ? -9.567 -25.864 16.301 1.00 92.12 245 VAL A CA 1
ATOM 1870 C C . VAL A 1 245 ? -9.308 -25.075 15.025 1.00 92.12 245 VAL A C 1
ATOM 1872 O O . VAL A 1 245 ? -8.716 -25.600 14.081 1.00 92.12 245 VAL A O 1
ATOM 1875 N N . VAL A 1 246 ? -9.739 -23.814 15.001 1.00 93.19 246 VAL A N 1
ATOM 1876 C CA . VAL A 1 246 ? -9.385 -22.872 13.934 1.00 93.19 246 VAL A CA 1
ATOM 1877 C C . VAL A 1 246 ? -8.303 -21.947 14.462 1.00 93.19 246 VAL A C 1
ATOM 1879 O O . VAL A 1 246 ? -8.538 -21.196 15.412 1.00 93.19 246 VAL A O 1
ATOM 1882 N N . TRP A 1 247 ? -7.123 -21.994 13.853 1.00 94.19 247 TRP A N 1
ATOM 1883 C CA . TRP A 1 247 ? -6.029 -21.092 14.186 1.00 94.19 247 TRP A CA 1
ATOM 1884 C C . TRP A 1 247 ? -5.712 -20.176 13.020 1.00 94.19 247 TRP A C 1
ATOM 1886 O O . TRP A 1 247 ? -5.956 -20.488 11.851 1.00 94.19 247 TRP A O 1
ATOM 1896 N N . THR A 1 248 ? -5.137 -19.038 13.367 1.00 95.12 248 THR A N 1
ATOM 1897 C CA . THR A 1 248 ? -4.603 -18.092 12.407 1.00 95.12 248 THR A CA 1
ATOM 1898 C C . THR A 1 248 ? -3.173 -17.749 12.753 1.00 95.12 248 THR A C 1
ATOM 1900 O O . THR A 1 248 ? -2.819 -17.707 13.930 1.00 95.12 248 THR A O 1
ATOM 1903 N N . CYS A 1 249 ? -2.354 -17.503 11.740 1.00 94.06 249 CYS A N 1
ATOM 1904 C CA . CYS A 1 249 ? -0.963 -17.125 11.904 1.00 94.06 249 CYS A CA 1
ATOM 1905 C C . CYS A 1 249 ? -0.640 -15.959 10.985 1.00 94.06 249 CYS A C 1
ATOM 1907 O O . CYS A 1 249 ? -0.936 -16.005 9.789 1.00 94.06 249 CYS A O 1
ATOM 1909 N N . LEU A 1 250 ? -0.033 -14.924 11.557 1.00 92.94 250 LEU A N 1
ATOM 1910 C CA . LEU A 1 250 ? 0.507 -13.804 10.805 1.00 92.94 250 LEU A CA 1
ATOM 1911 C C . LEU A 1 250 ? 2.029 -13.835 10.917 1.00 92.94 250 LEU A C 1
ATOM 1913 O O . LEU A 1 250 ? 2.593 -13.491 11.955 1.00 92.94 250 LEU A O 1
ATOM 1917 N N . ASP A 1 251 ? 2.679 -14.259 9.841 1.00 90.50 251 ASP A N 1
ATOM 1918 C CA . ASP A 1 251 ? 4.128 -14.383 9.769 1.00 90.50 251 ASP A CA 1
ATOM 1919 C C . ASP A 1 251 ? 4.699 -13.225 8.959 1.00 90.50 251 ASP A C 1
ATOM 1921 O O . ASP A 1 251 ? 4.398 -13.072 7.780 1.00 90.50 251 ASP A O 1
ATOM 1925 N N . ASN A 1 252 ? 5.579 -12.432 9.558 1.00 86.44 252 ASN A N 1
ATOM 1926 C CA . ASN A 1 252 ? 6.408 -11.493 8.806 1.00 86.44 252 ASN A CA 1
ATOM 1927 C C . ASN A 1 252 ? 7.697 -12.214 8.418 1.00 86.44 252 ASN A C 1
ATOM 1929 O O . ASN A 1 252 ? 8.409 -12.688 9.308 1.00 86.44 252 ASN A O 1
ATOM 1933 N N . SER A 1 253 ? 8.014 -12.314 7.123 1.00 70.81 253 SER A N 1
ATOM 1934 C CA . SER A 1 253 ? 9.236 -12.980 6.665 1.00 70.81 253 SER A CA 1
ATOM 1935 C C . SER A 1 253 ? 10.464 -12.247 7.216 1.00 70.81 253 SER A C 1
ATOM 1937 O O . SER A 1 253 ? 10.874 -11.214 6.698 1.00 70.81 253 SER A O 1
ATOM 1939 N N . GLY A 1 254 ? 11.012 -12.751 8.323 1.00 64.31 254 GLY A N 1
ATOM 1940 C CA . GLY A 1 254 ? 12.118 -12.126 9.052 1.00 64.31 254 GLY A CA 1
ATOM 1941 C C . GLY A 1 254 ? 11.975 -12.138 10.576 1.00 64.31 254 GLY A C 1
ATOM 1942 O O . GLY A 1 254 ? 12.980 -11.970 11.264 1.00 64.31 254 GLY A O 1
ATOM 1943 N N . GLN A 1 255 ? 10.779 -12.377 11.128 1.00 67.38 255 GLN A N 1
ATOM 1944 C CA . GLN A 1 255 ? 10.612 -12.599 12.569 1.00 67.38 255 GLN A CA 1
ATOM 1945 C C . GLN A 1 255 ? 10.573 -14.095 12.890 1.00 67.38 255 GLN A C 1
ATOM 1947 O O . GLN A 1 255 ? 9.819 -14.850 12.287 1.00 67.38 255 GLN A O 1
ATOM 1952 N N . GLN A 1 256 ? 11.388 -14.524 13.861 1.00 63.72 256 GLN A N 1
ATOM 1953 C CA . GLN A 1 256 ? 11.399 -15.913 14.341 1.00 63.72 256 GLN A CA 1
ATOM 1954 C C . GLN A 1 256 ? 10.139 -16.279 15.140 1.00 63.72 256 GLN A C 1
ATOM 1956 O O . GLN A 1 256 ? 9.839 -17.458 15.290 1.00 63.72 256 GLN A O 1
ATOM 1961 N N . GLN A 1 257 ? 9.392 -15.293 15.644 1.00 65.56 257 GLN A N 1
ATOM 1962 C CA . GLN A 1 257 ? 8.240 -15.545 16.502 1.00 65.56 257 GLN A CA 1
ATOM 1963 C C . GLN A 1 257 ? 6.938 -15.455 15.705 1.00 65.56 257 GLN A C 1
ATOM 1965 O O . GLN A 1 257 ? 6.495 -14.368 15.336 1.00 65.56 257 GLN A O 1
ATOM 1970 N N . ARG A 1 258 ? 6.333 -16.617 15.449 1.00 76.19 258 ARG A N 1
ATOM 1971 C CA . ARG A 1 258 ? 5.022 -16.733 14.805 1.00 76.19 258 ARG A CA 1
ATOM 1972 C C . ARG A 1 258 ? 3.928 -16.311 15.783 1.00 76.19 258 ARG A C 1
ATOM 1974 O O . ARG A 1 258 ? 3.856 -16.837 16.893 1.00 76.19 258 ARG A O 1
ATOM 1981 N N . GLN A 1 259 ? 3.080 -15.364 15.390 1.00 79.69 259 GLN A N 1
ATOM 1982 C CA . GLN A 1 259 ? 1.913 -14.989 16.189 1.00 79.69 259 GLN A CA 1
ATOM 1983 C C . GLN A 1 259 ? 0.733 -15.869 15.794 1.00 79.69 259 GLN A C 1
ATOM 1985 O O . GLN A 1 259 ? 0.083 -15.623 14.779 1.00 79.69 259 GLN A O 1
ATOM 1990 N N . THR A 1 260 ? 0.465 -16.893 16.601 1.00 86.44 260 THR A N 1
ATOM 1991 C CA . THR A 1 260 ? -0.693 -17.771 16.422 1.00 86.44 260 THR A CA 1
ATOM 1992 C C . THR A 1 260 ? -1.832 -17.361 17.348 1.00 86.44 260 THR A C 1
ATOM 1994 O O . THR A 1 260 ? -1.642 -17.283 18.563 1.00 86.44 260 THR A O 1
ATOM 1997 N N . THR A 1 261 ? -3.028 -17.159 16.802 1.00 86.38 261 THR A N 1
ATOM 1998 C CA . THR A 1 261 ? -4.248 -16.884 17.575 1.00 86.38 261 THR A CA 1
ATOM 1999 C C . THR A 1 261 ? -5.297 -17.963 17.330 1.00 86.38 261 THR A C 1
ATOM 2001 O O . THR A 1 261 ? -5.515 -18.406 16.203 1.00 86.38 261 THR A O 1
ATOM 2004 N N . CYS A 1 262 ? -5.950 -18.415 18.402 1.00 87.81 262 CYS A N 1
ATOM 2005 C CA . CYS A 1 262 ? -7.050 -19.375 18.331 1.00 87.81 262 CYS A CA 1
ATOM 2006 C C . CYS A 1 262 ? -8.375 -18.619 18.158 1.00 87.81 262 CYS A C 1
ATOM 2008 O O . CYS A 1 262 ? -8.738 -17.814 19.013 1.00 87.81 262 CYS A O 1
ATOM 2010 N N . HIS A 1 263 ? -9.106 -18.890 17.072 1.00 82.06 263 HIS A N 1
ATOM 2011 C CA . HIS A 1 263 ? -10.393 -18.248 16.751 1.00 82.06 263 HIS A CA 1
ATOM 2012 C C . HIS A 1 263 ? -11.610 -19.082 17.186 1.00 82.06 263 HIS A C 1
ATOM 2014 O O . HIS A 1 263 ? -12.743 -18.801 16.781 1.00 82.06 263 HIS A O 1
ATOM 2020 N N . GLY A 1 264 ? -11.380 -20.092 18.027 1.00 83.50 264 GLY A N 1
ATOM 2021 C CA . GLY A 1 264 ? -12.406 -20.939 18.620 1.00 83.50 264 GLY A CA 1
ATOM 2022 C C . GLY A 1 264 ? -12.251 -22.411 18.260 1.00 83.50 264 GLY A C 1
ATOM 2023 O O . GLY A 1 264 ? -11.375 -22.817 17.490 1.00 83.50 264 GLY A O 1
ATOM 2024 N N . THR A 1 265 ? -13.127 -23.214 18.849 1.00 87.50 265 THR A N 1
ATOM 2025 C CA . THR A 1 265 ? -13.172 -24.658 18.651 1.00 87.50 265 THR A CA 1
ATOM 2026 C C . THR A 1 265 ? -14.555 -25.083 18.155 1.00 87.50 265 THR A C 1
ATOM 2028 O O . THR A 1 265 ? -15.554 -24.412 18.418 1.00 87.50 265 THR A O 1
ATOM 2031 N N . CYS A 1 266 ? -14.615 -26.155 17.366 1.00 88.94 266 CYS A N 1
ATOM 2032 C CA . CYS A 1 266 ? -15.811 -26.571 16.631 1.00 88.94 266 CYS A CA 1
ATOM 2033 C C . CYS A 1 266 ? -16.084 -28.067 16.814 1.00 88.94 266 CYS A C 1
ATOM 2035 O O . CYS A 1 266 ? -15.161 -28.871 16.969 1.00 88.94 266 CYS A O 1
ATOM 2037 N N . LEU A 1 267 ? -17.362 -28.448 16.759 1.00 90.06 267 LEU A N 1
ATOM 2038 C CA . LEU A 1 267 ? -17.793 -29.840 16.931 1.00 90.06 267 LEU A CA 1
AT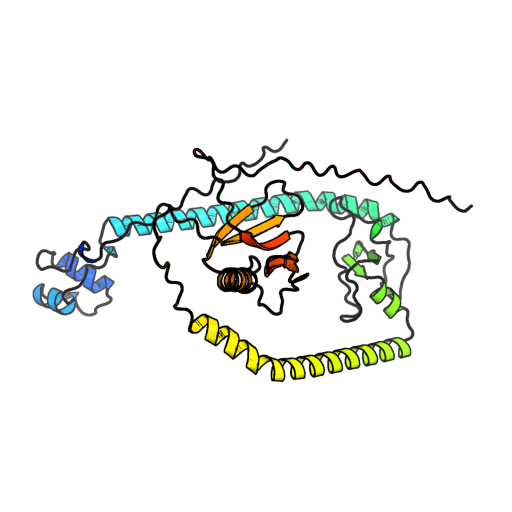OM 2039 C C . LEU A 1 267 ? -17.615 -30.667 15.658 1.00 90.06 267 LEU A C 1
ATOM 2041 O O . LEU A 1 267 ? -17.355 -31.867 15.724 1.00 90.06 267 LEU A O 1
ATOM 2045 N N . THR A 1 268 ? -17.778 -30.039 14.495 1.00 92.06 268 THR A N 1
ATOM 2046 C CA . THR A 1 268 ? -17.783 -30.731 13.202 1.00 92.06 268 THR A CA 1
ATOM 2047 C C . THR A 1 268 ? -16.791 -30.115 12.224 1.00 92.06 268 THR A C 1
ATOM 2049 O O . THR A 1 268 ? -16.515 -28.917 12.271 1.00 92.06 268 THR A O 1
ATOM 2052 N N . VAL A 1 269 ? -16.304 -30.927 11.279 1.00 94.19 269 VAL A N 1
ATOM 2053 C CA . VAL A 1 269 ? -15.434 -30.465 10.181 1.00 94.19 269 VAL A CA 1
ATOM 2054 C C . VAL A 1 269 ? -16.109 -29.365 9.357 1.00 94.19 269 VAL A C 1
ATOM 2056 O O . VAL A 1 269 ? -15.471 -28.380 9.001 1.00 94.19 269 VAL A O 1
ATOM 2059 N N . GLY A 1 270 ? -17.408 -29.508 9.066 1.00 93.56 270 GLY A N 1
ATOM 2060 C CA . GLY A 1 270 ? -18.153 -28.530 8.268 1.00 93.56 270 GLY A CA 1
ATOM 2061 C C . GLY A 1 270 ? -18.219 -27.155 8.935 1.00 93.56 270 GLY A C 1
ATOM 2062 O O . GLY A 1 270 ? -17.982 -26.143 8.281 1.00 93.56 270 GLY A O 1
ATOM 2063 N N . GLU A 1 271 ? -18.473 -27.130 10.243 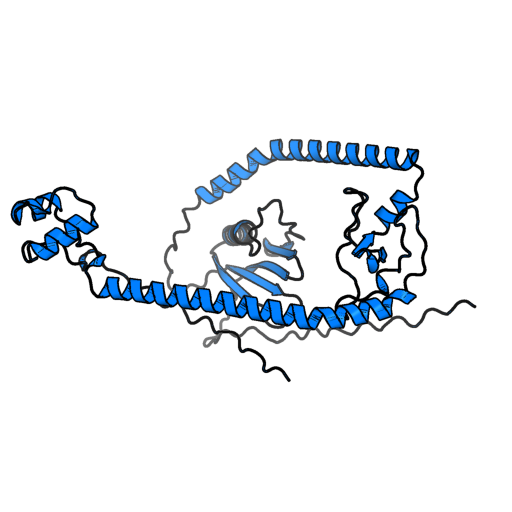1.00 91.38 271 GLU A N 1
ATOM 2064 C CA . GLU A 1 271 ? -18.479 -25.909 11.052 1.00 91.38 271 GLU A CA 1
ATOM 2065 C C . GLU A 1 271 ? -17.086 -25.273 11.131 1.00 91.38 271 GLU A C 1
ATOM 2067 O O . GLU A 1 271 ? -16.944 -24.077 10.880 1.00 91.38 271 GLU A O 1
ATOM 2072 N N . ALA A 1 272 ? -16.051 -26.076 11.399 1.00 94.44 272 ALA A N 1
ATOM 2073 C CA . ALA A 1 272 ? -14.674 -25.601 11.482 1.00 94.44 272 ALA A CA 1
ATOM 2074 C C . ALA A 1 272 ? -14.197 -24.990 10.155 1.00 94.44 272 ALA A C 1
ATOM 2076 O O . ALA A 1 272 ? -13.641 -23.894 10.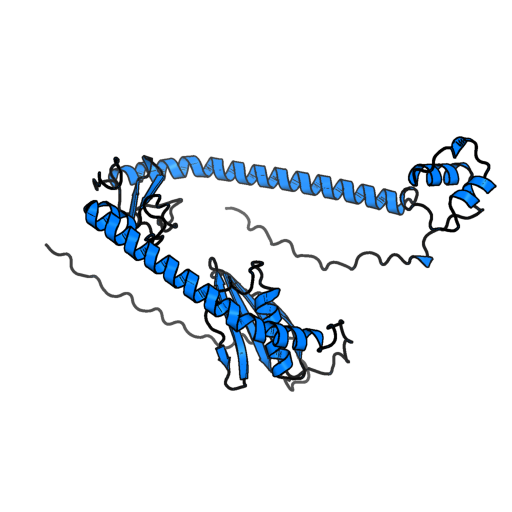132 1.00 94.44 272 ALA A O 1
ATOM 2077 N N . ASN A 1 273 ? -14.487 -25.654 9.032 1.00 95.38 273 ASN A N 1
ATOM 2078 C CA . ASN A 1 273 ? -14.138 -25.158 7.703 1.00 95.38 273 ASN A CA 1
ATOM 2079 C C . ASN A 1 273 ? -14.921 -23.886 7.338 1.00 95.38 273 ASN A C 1
ATOM 2081 O O . ASN A 1 273 ? -14.360 -22.966 6.745 1.00 95.38 273 ASN A O 1
ATOM 2085 N N . ALA A 1 274 ? -16.208 -23.804 7.695 1.00 92.69 274 ALA A N 1
ATOM 2086 C CA . ALA A 1 274 ? -17.002 -22.591 7.494 1.00 92.69 274 ALA A CA 1
ATOM 2087 C C . ALA A 1 274 ? -16.448 -21.416 8.315 1.00 92.69 274 ALA A C 1
ATOM 2089 O O . ALA A 1 274 ? -16.335 -20.300 7.804 1.00 92.69 274 ALA A O 1
ATOM 2090 N N . ARG A 1 275 ? -16.033 -21.675 9.561 1.00 92.38 275 ARG A N 1
ATOM 2091 C CA . ARG A 1 275 ? -15.387 -20.681 10.421 1.00 92.38 275 ARG A CA 1
ATOM 2092 C C . ARG A 1 275 ? -14.043 -20.232 9.855 1.00 92.38 275 ARG A C 1
ATOM 2094 O O . ARG A 1 275 ? -13.810 -19.032 9.788 1.00 92.38 275 ARG A O 1
ATOM 2101 N N . ALA A 1 276 ? -13.199 -21.153 9.393 1.00 94.44 276 ALA A N 1
ATOM 2102 C CA . ALA A 1 276 ? -11.926 -20.820 8.756 1.00 94.44 276 ALA A CA 1
ATOM 2103 C C . ALA A 1 276 ? -12.114 -19.921 7.524 1.00 94.44 276 ALA A C 1
ATOM 2105 O O . ALA A 1 276 ? -11.420 -18.916 7.397 1.00 94.44 276 ALA A O 1
ATOM 2106 N N . ARG A 1 277 ? -13.110 -20.204 6.669 1.00 93.69 277 ARG A N 1
ATOM 2107 C CA . ARG A 1 277 ? -13.464 -19.326 5.537 1.00 93.69 277 ARG A CA 1
ATOM 2108 C C . ARG A 1 277 ? -13.897 -17.939 5.999 1.00 93.69 277 ARG A C 1
ATOM 2110 O O . ARG A 1 277 ? -13.448 -16.945 5.437 1.00 93.69 277 ARG A O 1
ATOM 2117 N N . HIS A 1 278 ? -14.747 -17.860 7.022 1.00 93.06 278 HIS A N 1
ATOM 2118 C CA . HIS A 1 278 ? -15.172 -16.574 7.572 1.00 93.06 278 HIS A CA 1
ATOM 2119 C C . HIS A 1 278 ? -13.981 -15.757 8.085 1.00 93.06 278 HIS A C 1
ATOM 2121 O O . HIS A 1 278 ? -13.816 -14.608 7.686 1.00 93.06 278 HIS A O 1
ATOM 2127 N N . VAL A 1 279 ? -13.116 -16.367 8.896 1.00 93.88 279 VAL A N 1
ATOM 2128 C CA . VAL A 1 279 ? -11.925 -15.709 9.445 1.00 93.88 279 VAL A CA 1
ATOM 2129 C C . VAL A 1 279 ? -10.981 -15.269 8.321 1.00 93.88 279 VAL A C 1
ATOM 2131 O O . VAL A 1 279 ? -10.533 -14.127 8.308 1.00 93.88 279 VAL A O 1
ATOM 2134 N N . PHE A 1 280 ? -10.744 -16.119 7.319 1.00 94.38 280 PHE A N 1
ATOM 2135 C CA . PHE A 1 280 ? -9.865 -15.782 6.200 1.00 94.38 280 PHE A CA 1
ATOM 2136 C C . PHE A 1 280 ? -10.395 -14.623 5.347 1.00 94.38 280 PHE A C 1
ATOM 2138 O O . PHE A 1 280 ? -9.640 -13.711 5.031 1.00 94.38 280 PHE A O 1
ATOM 2145 N N . TYR A 1 281 ? -11.680 -14.621 4.982 1.00 91.25 281 TYR A N 1
ATOM 2146 C CA . TYR A 1 281 ? -12.225 -13.610 4.069 1.00 91.25 281 TYR A CA 1
ATOM 2147 C C . TYR A 1 281 ? -12.743 -12.349 4.762 1.00 91.25 281 TYR A C 1
ATOM 2149 O O . TYR A 1 281 ? -12.758 -11.291 4.141 1.00 91.25 281 TYR A O 1
ATOM 2157 N N . THR A 1 282 ? -13.202 -12.442 6.013 1.00 91.12 282 THR A N 1
ATOM 2158 C CA . THR A 1 282 ? -13.820 -11.322 6.747 1.00 91.12 282 THR A CA 1
ATOM 2159 C C . THR A 1 282 ? -12.888 -10.721 7.798 1.00 91.12 282 THR A C 1
ATOM 2161 O O . THR A 1 282 ? -12.892 -9.507 7.970 1.00 91.12 282 THR A O 1
ATOM 2164 N N . GLU A 1 283 ? -12.069 -11.532 8.473 1.00 93.06 283 GLU A N 1
ATOM 2165 C 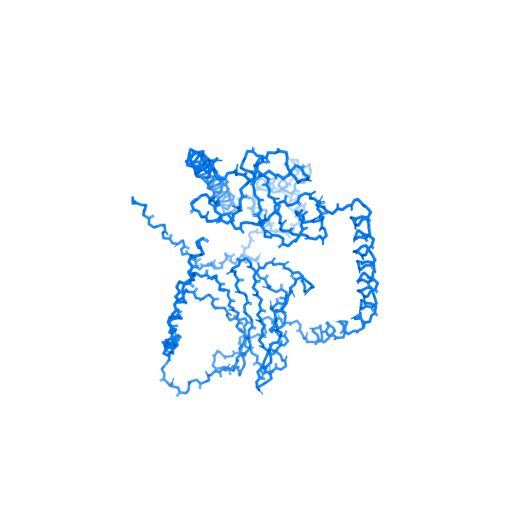CA . GLU A 1 283 ? -11.183 -11.087 9.566 1.00 93.06 283 GLU A CA 1
ATOM 2166 C C . GLU A 1 283 ? -9.715 -10.939 9.120 1.00 93.06 283 GLU A C 1
ATOM 2168 O O . GLU A 1 283 ? -8.808 -10.919 9.950 1.00 93.06 283 GLU A O 1
ATOM 2173 N N . ASN A 1 284 ? -9.447 -10.837 7.812 1.00 92.88 284 ASN A N 1
ATOM 2174 C CA . ASN A 1 284 ? -8.075 -10.679 7.331 1.00 92.88 284 ASN A CA 1
ATOM 2175 C C . ASN A 1 284 ? -7.448 -9.365 7.841 1.00 92.88 284 ASN A C 1
ATOM 2177 O O . ASN A 1 284 ? -8.104 -8.317 7.835 1.00 92.88 284 ASN A O 1
ATOM 2181 N N . PRO A 1 285 ? -6.156 -9.377 8.206 1.00 93.56 285 PRO A N 1
ATOM 2182 C CA . PRO A 1 285 ? -5.491 -8.231 8.830 1.00 93.56 285 PRO A CA 1
ATOM 2183 C C . PRO A 1 285 ? -5.334 -7.024 7.896 1.00 93.56 285 PRO A C 1
ATOM 2185 O O . PRO A 1 285 ? -5.027 -5.926 8.352 1.00 93.56 285 PRO A O 1
ATOM 2188 N N . TRP A 1 286 ? -5.540 -7.204 6.590 1.00 93.06 286 TRP A N 1
ATOM 2189 C CA . TRP A 1 286 ? -5.418 -6.135 5.601 1.00 93.06 286 TRP A CA 1
ATOM 2190 C C . TRP A 1 286 ? -6.747 -5.443 5.278 1.00 93.06 286 TRP A C 1
ATOM 2192 O O . TRP A 1 286 ? -6.746 -4.516 4.467 1.00 93.06 286 TRP A O 1
ATOM 2202 N N . GLY A 1 287 ? -7.866 -5.884 5.867 1.00 90.31 287 GLY A N 1
ATOM 2203 C CA . GLY A 1 287 ? -9.196 -5.329 5.599 1.00 90.31 287 GLY A CA 1
ATOM 2204 C C . GLY A 1 287 ? -9.639 -5.466 4.139 1.00 90.31 287 GLY A C 1
ATOM 2205 O O . GLY A 1 287 ? -10.422 -4.652 3.652 1.00 90.31 287 GLY A O 1
ATOM 2206 N N . LEU A 1 288 ? -9.104 -6.455 3.418 1.00 85.94 288 LEU A N 1
ATOM 2207 C CA . LEU A 1 288 ? -9.434 -6.704 2.019 1.00 85.94 288 LEU A CA 1
ATOM 2208 C C . LEU A 1 288 ? -10.796 -7.380 1.883 1.00 85.94 288 LEU A C 1
ATOM 2210 O O . LEU A 1 288 ? -11.177 -8.208 2.710 1.00 85.94 288 LEU A O 1
ATOM 2214 N N . VAL A 1 289 ? -11.507 -7.067 0.800 1.00 85.31 289 VAL A N 1
ATOM 2215 C CA . VAL A 1 289 ? -12.716 -7.805 0.418 1.00 85.31 289 VAL A CA 1
ATOM 2216 C C . VAL A 1 289 ? -12.341 -9.133 -0.238 1.00 85.31 289 VAL A C 1
ATOM 2218 O O . VAL A 1 289 ? -11.260 -9.281 -0.804 1.00 85.31 289 VAL A O 1
ATOM 2221 N N . SER A 1 290 ? -13.253 -10.107 -0.210 1.00 80.00 290 SER A N 1
ATOM 2222 C CA . SER A 1 290 ? -12.994 -11.484 -0.661 1.00 80.00 290 SER A CA 1
ATOM 2223 C C . SER A 1 290 ? -12.491 -11.596 -2.106 1.00 80.00 290 SER A C 1
ATOM 2225 O O . SER A 1 290 ? -11.793 -12.548 -2.423 1.00 80.00 290 SER A O 1
ATOM 2227 N N . GLY A 1 291 ? -12.833 -10.635 -2.974 1.00 77.75 291 GLY A N 1
ATOM 2228 C CA . GLY A 1 291 ? -12.372 -10.597 -4.366 1.00 77.75 291 GLY A CA 1
ATOM 2229 C C . GLY A 1 291 ? -10.938 -10.092 -4.558 1.00 77.75 291 GLY A C 1
ATOM 2230 O O . GLY A 1 291 ? -10.357 -10.365 -5.602 1.00 77.75 291 GLY A O 1
ATOM 2231 N N . ASP A 1 292 ? -10.379 -9.392 -3.567 1.00 79.69 292 ASP A N 1
ATOM 2232 C CA . ASP A 1 292 ? -9.020 -8.831 -3.607 1.00 79.69 292 ASP A CA 1
ATOM 2233 C C . ASP A 1 292 ? -7.996 -9.735 -2.904 1.00 79.69 292 ASP A C 1
ATOM 2235 O O . ASP A 1 292 ? -6.786 -9.546 -3.039 1.00 79.69 292 ASP A O 1
ATOM 2239 N N . LEU A 1 293 ? -8.475 -10.711 -2.127 1.00 82.88 293 LEU A N 1
ATOM 2240 C CA . LEU A 1 293 ? -7.650 -11.780 -1.584 1.00 82.88 293 LEU A CA 1
ATOM 2241 C C . LEU A 1 293 ? -7.387 -12.786 -2.704 1.00 82.88 293 LEU A C 1
ATOM 2243 O O . LEU A 1 293 ? -8.182 -13.694 -2.945 1.00 82.88 293 LEU A O 1
ATOM 2247 N N . GLU A 1 294 ? -6.247 -12.635 -3.374 1.00 71.44 294 GLU A N 1
ATOM 2248 C CA . GLU A 1 294 ? -5.644 -13.715 -4.151 1.00 71.44 294 GLU A CA 1
ATOM 2249 C C . GLU A 1 294 ? -5.247 -14.812 -3.150 1.00 71.44 294 GLU A C 1
ATOM 2251 O O . GLU A 1 294 ? -4.147 -14.818 -2.593 1.00 71.44 294 GLU A O 1
ATOM 2256 N N . ALA A 1 295 ? -6.197 -15.685 -2.806 1.00 61.81 295 ALA A N 1
ATOM 2257 C CA . ALA A 1 295 ? -5.889 -16.896 -2.064 1.00 61.81 295 ALA A CA 1
ATOM 2258 C C . ALA A 1 295 ? -4.913 -17.693 -2.930 1.00 61.81 295 ALA A C 1
ATOM 2260 O O . ALA A 1 295 ? -5.275 -18.093 -4.039 1.00 61.81 295 ALA A O 1
ATOM 2261 N N . SER A 1 296 ? -3.682 -17.877 -2.447 1.00 59.72 296 SER A N 1
ATOM 2262 C CA . SER A 1 296 ? -2.655 -18.553 -3.237 1.00 59.72 296 SER A CA 1
ATOM 2263 C C . SER A 1 296 ? -3.057 -19.992 -3.535 1.00 59.72 296 SER A C 1
ATOM 2265 O O . SER A 1 296 ? -2.697 -20.473 -4.595 1.00 59.72 296 SER A O 1
ATOM 2267 N N . GLU A 1 297 ? -3.836 -20.637 -2.656 1.00 67.19 297 GLU A N 1
ATOM 2268 C CA . GLU A 1 297 ? -4.553 -21.896 -2.890 1.00 67.19 297 GLU A CA 1
ATOM 2269 C C . GLU A 1 297 ? -5.439 -22.212 -1.660 1.00 67.19 297 GLU A C 1
ATOM 2271 O O . GLU A 1 297 ? -4.969 -22.150 -0.522 1.00 67.19 297 GLU A O 1
ATOM 2276 N N . GLU A 1 298 ? -6.720 -22.566 -1.851 1.00 85.25 298 GLU A N 1
ATOM 2277 C CA . GLU A 1 298 ? -7.458 -23.331 -0.829 1.00 85.25 298 GLU A CA 1
ATOM 2278 C C . GLU A 1 298 ? -6.918 -24.758 -0.890 1.00 85.25 298 GLU A C 1
ATOM 2280 O O . GLU A 1 298 ? -7.235 -25.517 -1.808 1.00 85.25 298 GLU A O 1
ATOM 2285 N N . THR A 1 299 ? -6.069 -25.116 0.069 1.00 87.56 299 THR A N 1
ATOM 2286 C CA . THR A 1 299 ? -5.556 -26.479 0.174 1.00 87.56 299 THR A CA 1
ATOM 2287 C C . THR A 1 299 ? -6.436 -27.270 1.129 1.00 87.56 299 THR A C 1
ATOM 2289 O O . THR A 1 299 ? -6.812 -26.818 2.212 1.00 87.56 299 THR A O 1
ATOM 2292 N N . MET A 1 300 ? -6.814 -28.472 0.701 1.00 90.31 300 MET A N 1
ATOM 2293 C CA . MET A 1 300 ? -7.648 -29.375 1.482 1.00 90.31 300 MET A CA 1
ATOM 2294 C C . MET A 1 300 ? -6.795 -30.563 1.909 1.00 90.31 300 MET A C 1
ATOM 2296 O O . MET A 1 300 ? -6.220 -31.257 1.071 1.00 90.31 300 MET A O 1
ATOM 2300 N N . THR A 1 301 ? -6.689 -30.792 3.215 1.00 87.06 301 THR A N 1
ATOM 2301 C CA . THR A 1 301 ? -5.928 -31.929 3.745 1.00 87.06 301 THR A CA 1
ATOM 2302 C C . THR A 1 301 ? -6.655 -33.250 3.473 1.00 87.06 301 THR A C 1
ATOM 2304 O O . THR A 1 301 ? -7.849 -33.275 3.155 1.00 87.06 301 THR A O 1
ATOM 2307 N N . SER A 1 302 ? -5.958 -34.378 3.650 1.00 83.81 302 SER A N 1
ATOM 2308 C CA . SER A 1 302 ? -6.537 -35.730 3.545 1.00 83.81 302 SER A CA 1
ATOM 2309 C C . SER A 1 302 ? -7.764 -35.938 4.447 1.00 83.81 302 SER A C 1
ATOM 2311 O O . SER A 1 302 ? -8.671 -36.693 4.100 1.00 83.81 302 SER A O 1
ATOM 2313 N N . ASP A 1 303 ? -7.833 -35.212 5.564 1.00 87.88 303 ASP A N 1
ATOM 2314 C CA . ASP A 1 303 ? -8.930 -35.232 6.534 1.00 87.88 303 ASP A CA 1
ATOM 2315 C C . ASP A 1 303 ? -10.090 -34.280 6.192 1.00 87.88 303 ASP A C 1
ATOM 2317 O O . ASP A 1 303 ? -10.994 -34.088 7.010 1.00 87.88 303 ASP A O 1
ATOM 2321 N N . LYS A 1 304 ? -10.097 -33.689 4.988 1.00 93.31 304 LYS A N 1
ATOM 2322 C CA . LYS A 1 304 ? -11.082 -32.688 4.546 1.00 93.31 304 LYS A CA 1
ATOM 2323 C C . LYS A 1 304 ? -11.057 -31.394 5.371 1.00 93.31 304 LYS A C 1
ATOM 2325 O O . LYS A 1 304 ? -12.078 -30.708 5.452 1.00 93.31 304 LYS A O 1
ATOM 2330 N N . LEU A 1 305 ? -9.922 -31.056 5.980 1.00 95.06 305 LEU A N 1
ATOM 2331 C CA . LEU A 1 305 ? -9.732 -29.794 6.699 1.00 95.06 305 LEU A CA 1
ATOM 2332 C C . LEU A 1 305 ? -9.169 -28.747 5.741 1.00 95.06 305 LEU A C 1
ATOM 2334 O O . LEU A 1 305 ? -8.288 -29.057 4.938 1.00 95.06 305 LEU A O 1
ATOM 2338 N N . VAL A 1 306 ? -9.695 -27.527 5.810 1.00 94.81 306 VAL A N 1
ATOM 2339 C CA . VAL A 1 306 ? -9.241 -26.429 4.949 1.00 94.81 306 VAL A CA 1
ATOM 2340 C C . VAL A 1 306 ? -8.018 -25.732 5.536 1.00 94.81 306 VAL A C 1
ATOM 2342 O O . VAL A 1 306 ? -7.908 -25.539 6.751 1.00 94.81 306 VAL A O 1
ATOM 2345 N N . HIS A 1 307 ? -7.125 -25.331 4.643 1.00 94.81 307 HIS A N 1
ATOM 2346 C CA . HIS A 1 307 ? -5.978 -24.486 4.907 1.00 94.81 307 HIS A CA 1
ATOM 2347 C C . HIS A 1 307 ? -5.959 -23.379 3.850 1.00 94.81 307 HIS A C 1
ATOM 2349 O O . HIS A 1 307 ? -5.984 -23.640 2.647 1.00 94.81 307 HIS A O 1
ATOM 2355 N N . PHE A 1 308 ? -5.925 -22.136 4.316 1.00 94.44 308 PHE A N 1
ATOM 2356 C CA . PHE A 1 308 ? -5.824 -20.949 3.484 1.00 94.44 308 PHE A CA 1
ATOM 2357 C C . PHE A 1 308 ? -4.506 -20.248 3.762 1.00 94.44 308 PHE A C 1
ATOM 2359 O O . PHE A 1 308 ? -4.167 -19.993 4.917 1.00 94.44 308 PHE A O 1
ATOM 2366 N N . GLU A 1 309 ? -3.805 -19.883 2.697 1.00 93.94 309 GLU A N 1
ATOM 2367 C CA . GLU A 1 309 ? -2.597 -19.075 2.771 1.00 93.94 309 GLU A CA 1
ATOM 2368 C C . GLU A 1 309 ? -2.655 -17.962 1.722 1.00 93.94 309 GLU A C 1
ATOM 2370 O O . GLU A 1 309 ? -3.086 -18.158 0.582 1.00 93.94 309 GLU A O 1
ATOM 2375 N N . THR A 1 310 ? -2.217 -16.768 2.107 1.00 92.69 310 THR A N 1
ATOM 2376 C CA . THR A 1 310 ? -1.931 -15.686 1.166 1.00 92.69 310 THR A CA 1
ATOM 2377 C C . THR A 1 310 ? -0.773 -14.849 1.696 1.00 92.69 310 THR A C 1
ATOM 2379 O O . THR A 1 310 ? -0.537 -14.772 2.905 1.00 92.69 310 THR A O 1
ATOM 2382 N N . THR A 1 311 ? -0.020 -14.233 0.791 1.00 91.88 311 THR A N 1
ATOM 2383 C CA . THR A 1 311 ? 1.160 -13.438 1.136 1.00 91.88 311 THR A CA 1
ATOM 2384 C C . THR A 1 311 ? 1.047 -12.059 0.517 1.00 91.88 311 THR A C 1
ATOM 2386 O O . THR A 1 311 ? 0.824 -11.916 -0.685 1.00 91.88 311 THR A O 1
ATOM 2389 N N . ARG A 1 312 ? 1.253 -11.021 1.328 1.00 89.75 312 ARG A N 1
ATOM 2390 C CA . ARG A 1 312 ? 1.225 -9.633 0.884 1.00 89.75 312 ARG A CA 1
ATOM 2391 C C . ARG A 1 312 ? 2.304 -8.827 1.593 1.00 89.75 312 ARG A C 1
ATOM 2393 O O . ARG A 1 312 ? 2.356 -8.805 2.813 1.00 89.75 312 ARG A O 1
ATOM 2400 N N . HIS A 1 313 ? 3.122 -8.114 0.814 1.00 87.56 313 HIS A N 1
ATOM 2401 C CA . HIS A 1 313 ? 4.192 -7.248 1.332 1.00 87.56 313 HIS A CA 1
ATOM 2402 C C . HIS A 1 313 ? 5.079 -7.955 2.370 1.00 87.56 313 HIS A C 1
ATOM 2404 O O . HIS A 1 313 ? 5.278 -7.414 3.447 1.00 87.56 313 HIS A O 1
ATOM 2410 N N . GLU A 1 314 ? 5.563 -9.165 2.056 1.00 89.12 314 GLU A N 1
ATOM 2411 C CA . GLU A 1 314 ? 6.436 -9.962 2.947 1.00 89.12 314 GLU A CA 1
ATOM 2412 C C . GLU A 1 314 ? 5.748 -10.503 4.218 1.00 89.12 314 GLU A C 1
ATOM 2414 O O . GLU A 1 314 ? 6.348 -11.239 5.000 1.00 89.12 314 GLU A O 1
ATOM 2419 N N . THR A 1 315 ? 4.458 -10.220 4.395 1.00 90.69 315 THR A N 1
ATOM 2420 C CA . THR A 1 315 ? 3.632 -10.791 5.455 1.00 90.69 315 THR A CA 1
ATOM 2421 C C . THR A 1 315 ? 2.772 -11.920 4.897 1.00 90.69 315 THR A C 1
ATOM 2423 O O . THR A 1 315 ? 2.000 -11.728 3.956 1.00 90.69 315 THR A O 1
ATOM 2426 N N . ARG A 1 316 ? 2.875 -13.100 5.496 1.00 92.62 316 ARG A N 1
ATOM 2427 C CA . ARG A 1 316 ? 2.044 -14.266 5.216 1.00 92.62 316 ARG A CA 1
ATOM 2428 C C . ARG A 1 316 ? 0.915 -14.356 6.237 1.00 92.62 316 ARG A C 1
ATOM 2430 O O . ARG A 1 316 ? 1.157 -14.335 7.440 1.00 92.62 316 ARG A O 1
ATOM 2437 N N . TRP A 1 317 ? -0.309 -14.483 5.741 1.00 94.00 317 TRP A N 1
ATOM 2438 C CA . TRP A 1 317 ? -1.499 -14.766 6.534 1.00 94.00 317 TRP A CA 1
ATOM 2439 C C . TRP A 1 317 ? -1.957 -16.189 6.257 1.00 94.00 317 TRP A C 1
ATOM 2441 O O . TRP A 1 317 ? -2.272 -16.537 5.116 1.00 94.00 317 TRP A O 1
ATOM 2451 N N . THR A 1 318 ? -2.009 -16.992 7.312 1.00 94.56 318 THR A N 1
ATOM 2452 C CA . THR A 1 318 ? -2.421 -18.389 7.250 1.00 94.56 318 THR A CA 1
ATOM 2453 C C . THR A 1 318 ? -3.616 -18.606 8.165 1.00 94.56 318 THR A C 1
ATOM 2455 O O . THR A 1 318 ? -3.609 -18.174 9.315 1.00 94.56 318 THR A O 1
ATOM 2458 N N . VAL A 1 319 ? -4.636 -19.301 7.670 1.00 95.44 319 VAL A N 1
ATOM 2459 C CA . VAL A 1 319 ? -5.794 -19.741 8.455 1.00 95.44 319 VAL A CA 1
ATOM 2460 C C . VAL A 1 319 ? -5.987 -21.220 8.195 1.00 95.44 319 VAL A C 1
ATOM 2462 O O . VAL A 1 319 ? -6.197 -21.616 7.051 1.00 95.44 319 VAL A O 1
ATOM 2465 N N . ALA A 1 320 ? -5.946 -22.046 9.234 1.00 95.44 320 ALA A N 1
ATOM 2466 C CA . ALA A 1 320 ? -6.126 -23.478 9.051 1.00 95.44 320 ALA A CA 1
ATOM 2467 C C . ALA A 1 320 ? -6.960 -24.112 10.157 1.00 95.44 320 ALA A C 1
ATOM 2469 O O . ALA A 1 320 ? -7.072 -23.610 11.279 1.00 95.44 320 ALA A O 1
ATOM 2470 N N . VAL A 1 321 ? -7.549 -25.251 9.802 1.00 95.94 321 VAL A N 1
ATOM 2471 C CA . VAL A 1 321 ? -8.281 -26.107 10.726 1.00 95.94 321 VAL A CA 1
ATOM 2472 C C . VAL A 1 321 ? -7.410 -27.298 11.098 1.00 95.94 321 VAL A C 1
ATOM 2474 O O . VAL A 1 321 ? -6.943 -28.032 10.228 1.00 95.94 321 VAL A O 1
ATOM 2477 N N . THR A 1 322 ? -7.227 -27.526 12.394 1.00 93.75 322 THR A N 1
ATOM 2478 C CA . THR A 1 322 ? -6.544 -28.712 12.927 1.00 93.75 322 THR A CA 1
ATOM 2479 C C . THR A 1 322 ? -7.470 -29.493 13.846 1.00 93.75 322 THR A C 1
ATOM 2481 O O . THR A 1 322 ? -8.440 -28.960 14.391 1.00 93.75 322 THR A O 1
ATOM 2484 N N . ARG A 1 323 ? -7.200 -30.791 14.016 1.00 92.69 323 ARG A N 1
ATOM 2485 C CA . ARG A 1 323 ? -7.841 -31.555 15.089 1.00 92.69 323 ARG A CA 1
ATOM 2486 C C . ARG A 1 323 ? -7.239 -31.117 16.417 1.00 92.69 323 ARG A C 1
ATOM 2488 O O . ARG A 1 323 ? -6.021 -30.987 16.515 1.00 92.69 323 ARG A O 1
ATOM 2495 N N . ALA A 1 324 ? -8.079 -30.924 17.428 1.00 87.19 324 ALA A N 1
ATOM 2496 C CA . ALA A 1 324 ? -7.597 -30.809 18.792 1.00 87.19 324 ALA A CA 1
ATOM 2497 C C . ALA A 1 324 ? -6.911 -32.131 19.144 1.00 87.19 324 ALA A C 1
ATOM 2499 O O . ALA A 1 324 ? -7.560 -33.179 19.203 1.00 87.19 324 ALA A O 1
ATOM 2500 N N . GLN A 1 325 ? -5.592 -32.102 19.319 1.00 77.31 325 GLN A N 1
ATOM 2501 C CA . GLN A 1 325 ? -4.901 -33.245 19.885 1.00 77.31 325 GLN A CA 1
ATOM 2502 C C . GLN A 1 325 ? -5.280 -33.298 21.363 1.00 77.31 325 GLN A C 1
ATOM 2504 O O . GLN A 1 325 ? -4.941 -32.415 22.146 1.00 77.31 325 GLN A O 1
ATOM 2509 N N . VAL A 1 326 ? -6.075 -34.305 21.726 1.00 57.88 326 VAL A N 1
ATOM 2510 C CA . VAL A 1 326 ? -6.263 -34.672 23.126 1.00 57.88 326 VAL A CA 1
ATOM 2511 C C . VAL A 1 326 ? -4.988 -35.395 23.517 1.00 57.88 326 VAL A C 1
ATOM 2513 O O . VAL A 1 326 ? -4.908 -36.617 23.385 1.00 57.88 326 VAL A O 1
ATOM 2516 N N . ASP A 1 327 ? -3.976 -34.640 23.933 1.00 47.94 327 ASP A N 1
ATOM 2517 C CA . ASP A 1 327 ? -2.833 -35.241 24.599 1.00 47.94 327 ASP A CA 1
ATOM 2518 C C . ASP A 1 327 ? -3.363 -35.880 25.882 1.00 47.94 327 ASP A C 1
ATOM 2520 O O . ASP A 1 327 ? -3.749 -35.217 26.847 1.00 47.94 327 ASP A O 1
ATOM 2524 N N . ARG A 1 328 ? -3.486 -37.210 25.850 1.00 44.03 328 ARG A N 1
ATOM 2525 C CA . ARG A 1 328 ? -3.742 -38.040 27.026 1.00 44.03 328 ARG A CA 1
ATOM 2526 C C . ARG A 1 328 ? -2.459 -38.074 27.849 1.00 44.03 328 ARG A C 1
ATOM 2528 O O . ARG A 1 328 ? -1.790 -39.099 27.924 1.00 44.03 328 ARG A O 1
ATOM 2535 N N . GLN A 1 329 ? -2.128 -36.952 28.460 1.00 40.12 329 GLN A N 1
ATOM 2536 C CA . GLN A 1 329 ? -1.145 -36.900 29.521 1.00 40.12 329 GLN A CA 1
ATOM 2537 C C . GLN A 1 329 ? -1.707 -35.994 30.608 1.00 40.12 329 GLN A C 1
ATOM 2539 O O . GLN A 1 329 ? -1.838 -34.783 30.439 1.00 40.12 329 GLN A O 1
ATOM 2544 N N . ASP A 1 330 ? -2.133 -36.635 31.700 1.00 45.25 330 ASP A N 1
ATOM 2545 C CA . ASP A 1 330 ? -2.242 -35.978 32.994 1.00 45.25 330 ASP A CA 1
ATOM 2546 C C . ASP A 1 330 ? -0.940 -35.184 33.208 1.00 45.25 330 ASP A C 1
ATOM 2548 O O . ASP A 1 330 ? 0.149 -35.745 33.092 1.00 45.25 330 ASP A O 1
ATOM 2552 N N . ASP A 1 331 ? -1.097 -33.883 33.456 1.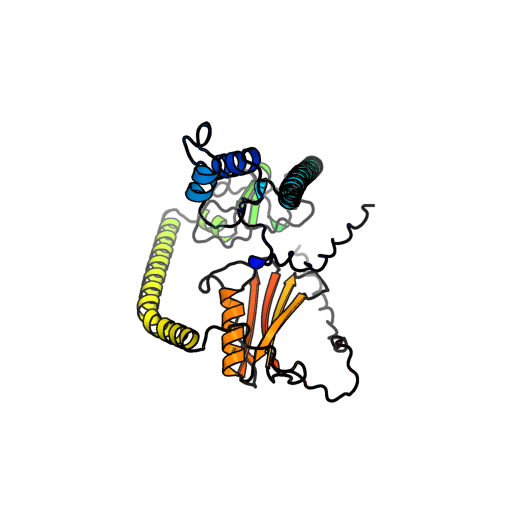00 49.00 331 ASP A N 1
ATOM 2553 C CA . ASP A 1 331 ? -0.087 -32.813 33.491 1.00 49.00 331 ASP A CA 1
ATOM 2554 C C . ASP A 1 331 ? 0.366 -32.255 32.129 1.00 49.00 331 ASP A C 1
ATOM 2556 O O . ASP A 1 331 ? 1.263 -32.772 31.469 1.00 49.00 331 ASP A O 1
ATOM 2560 N N . MET A 1 332 ? -0.200 -31.099 31.748 1.00 37.50 332 MET A N 1
ATOM 2561 C CA . MET A 1 332 ? 0.247 -30.348 30.572 1.00 37.50 332 MET A CA 1
ATOM 2562 C C . MET A 1 332 ? 0.279 -28.835 30.824 1.00 37.50 332 MET A C 1
ATOM 2564 O O . MET A 1 332 ? -0.747 -28.165 30.962 1.00 37.50 332 MET A O 1
ATOM 2568 N N . GLN A 1 333 ? 1.498 -28.298 30.839 1.00 35.53 333 GLN A N 1
ATOM 2569 C CA . GLN A 1 333 ? 1.785 -26.949 30.367 1.00 35.53 333 GLN A CA 1
ATOM 2570 C C . GLN A 1 333 ? 1.735 -26.974 28.834 1.00 35.53 333 GLN A C 1
ATOM 2572 O O . GLN A 1 333 ? 2.299 -27.871 28.216 1.00 35.53 333 GLN A O 1
ATOM 2577 N N . VAL A 1 334 ? 1.078 -25.990 28.219 1.00 36.59 334 VAL A N 1
ATOM 2578 C CA . VAL A 1 334 ? 1.077 -25.820 26.760 1.00 36.59 334 VAL A CA 1
ATOM 2579 C C . VAL A 1 334 ? 2.416 -25.207 26.353 1.00 36.59 334 VAL A C 1
ATOM 2581 O O . VAL A 1 334 ? 2.621 -24.004 26.521 1.00 36.59 334 VAL A O 1
ATOM 2584 N N . LEU A 1 335 ? 3.322 -26.030 25.829 1.00 36.41 335 LEU A N 1
ATOM 2585 C CA . LEU A 1 335 ? 4.467 -25.578 25.042 1.00 36.41 335 LEU A CA 1
ATOM 2586 C C . LEU A 1 335 ? 4.303 -26.074 23.598 1.00 36.41 335 LEU A C 1
ATOM 2588 O O . LEU A 1 335 ? 3.874 -27.211 23.396 1.00 36.41 335 LEU A O 1
ATOM 2592 N N . PRO A 1 336 ? 4.620 -25.246 22.589 1.00 38.97 336 PRO A N 1
ATOM 2593 C CA . PRO A 1 336 ? 4.776 -25.727 21.227 1.00 38.97 336 PRO A CA 1
ATOM 2594 C C . PRO A 1 336 ? 5.972 -26.686 21.169 1.00 38.97 336 PRO A C 1
ATOM 2596 O O . PRO A 1 336 ? 7.038 -26.395 21.701 1.00 38.97 336 PRO A O 1
ATOM 2599 N N . SER A 1 337 ? 5.756 -27.846 20.555 1.00 39.72 337 SER A N 1
ATOM 2600 C CA . SER A 1 337 ? 6.782 -28.847 20.257 1.00 39.72 337 SER A CA 1
ATOM 2601 C C . SER A 1 337 ? 7.868 -28.238 19.363 1.00 39.72 337 SER A C 1
ATOM 2603 O O . SER A 1 337 ? 7.615 -28.002 18.182 1.00 39.72 337 SER A O 1
ATOM 2605 N N . ASP A 1 338 ? 9.056 -28.012 19.924 1.00 45.94 338 ASP A N 1
ATOM 2606 C CA . ASP A 1 338 ? 10.247 -27.475 19.245 1.00 45.94 338 ASP A CA 1
ATOM 2607 C C . ASP A 1 338 ? 11.095 -28.544 18.517 1.00 45.94 338 ASP A C 1
ATOM 2609 O O . ASP A 1 338 ? 12.188 -28.241 18.052 1.00 45.94 338 ASP A O 1
ATOM 2613 N N . ASP A 1 339 ? 10.610 -29.776 18.338 1.00 47.66 339 ASP A N 1
ATOM 2614 C CA . ASP A 1 339 ? 11.416 -30.861 17.757 1.00 47.66 339 ASP A CA 1
ATOM 2615 C C . ASP A 1 339 ? 10.947 -31.295 16.356 1.00 47.66 339 ASP A C 1
ATOM 2617 O O . ASP A 1 339 ? 10.481 -32.411 16.161 1.00 47.66 339 ASP A O 1
ATOM 2621 N N . GLU A 1 340 ? 11.119 -30.421 15.361 1.00 43.81 340 GLU A N 1
ATOM 2622 C CA . GLU A 1 340 ? 11.468 -30.831 13.988 1.00 43.81 340 GLU A CA 1
ATOM 2623 C C . GLU A 1 340 ? 12.417 -29.779 13.387 1.00 43.81 340 GLU A C 1
ATOM 2625 O O . GLU A 1 340 ? 12.026 -28.896 12.617 1.00 43.81 340 GLU A O 1
ATOM 2630 N N . GLU A 1 341 ? 13.700 -29.869 13.754 1.00 40.84 341 GLU A N 1
ATOM 2631 C CA . GLU A 1 341 ? 14.803 -29.254 13.012 1.00 40.84 341 GLU A CA 1
ATOM 2632 C C . GLU A 1 341 ? 14.832 -29.827 11.586 1.00 40.84 341 GLU A C 1
ATOM 2634 O O . GLU A 1 341 ? 15.513 -30.803 11.275 1.00 40.84 341 GLU A O 1
ATOM 2639 N N . MET A 1 342 ? 14.067 -29.212 10.685 1.00 39.81 342 MET A N 1
ATOM 2640 C CA . MET A 1 342 ? 14.232 -29.404 9.252 1.00 39.81 342 MET A CA 1
ATOM 2641 C C . MET A 1 342 ? 15.529 -28.693 8.844 1.00 39.81 342 MET A C 1
ATOM 2643 O O . MET A 1 342 ? 15.550 -27.485 8.603 1.00 39.81 342 MET A O 1
ATOM 2647 N N . GLU A 1 343 ? 16.631 -29.447 8.819 1.00 31.62 343 GLU A N 1
ATOM 2648 C CA . GLU A 1 343 ? 17.929 -29.004 8.315 1.00 31.62 343 GLU A CA 1
ATOM 2649 C C . GLU A 1 343 ? 17.787 -28.475 6.877 1.00 31.62 343 GLU A C 1
ATOM 2651 O O . GLU A 1 343 ? 17.743 -29.214 5.892 1.00 31.62 343 GLU A O 1
ATOM 2656 N N . CYS A 1 344 ? 17.735 -27.152 6.736 1.00 31.62 344 CYS A N 1
ATOM 2657 C CA . CYS A 1 344 ? 17.903 -26.488 5.453 1.00 31.62 344 CYS A CA 1
ATOM 2658 C C . CYS A 1 344 ? 19.366 -26.632 5.018 1.00 31.62 344 CYS A C 1
ATOM 2660 O O . CYS A 1 344 ? 20.222 -25.827 5.392 1.00 31.62 344 CYS A O 1
ATOM 2662 N N . HIS A 1 345 ? 19.665 -27.644 4.203 1.00 30.86 345 HIS A N 1
ATOM 2663 C CA . HIS A 1 345 ? 20.947 -27.715 3.511 1.00 30.86 345 HIS A CA 1
ATOM 2664 C C . HIS A 1 345 ? 21.155 -26.444 2.664 1.00 30.86 345 HIS A C 1
ATOM 2666 O O . HIS A 1 345 ? 20.298 -26.102 1.841 1.00 30.86 345 HIS A O 1
ATOM 2672 N N . PRO A 1 346 ? 22.287 -25.733 2.812 1.00 33.53 346 PRO A N 1
ATOM 2673 C CA . PRO A 1 346 ? 22.598 -24.609 1.947 1.00 33.53 346 PRO A CA 1
ATOM 2674 C C . PRO A 1 346 ? 22.791 -25.127 0.520 1.00 33.53 346 PRO A C 1
ATOM 2676 O O . PRO A 1 346 ? 23.695 -25.918 0.251 1.00 33.53 346 PRO A O 1
ATOM 2679 N N . MET A 1 347 ? 21.953 -24.667 -0.411 1.00 31.64 347 MET A N 1
ATOM 2680 C CA . MET A 1 347 ? 22.196 -24.880 -1.834 1.00 31.64 347 MET A CA 1
ATOM 2681 C C . MET A 1 347 ? 23.542 -24.252 -2.205 1.00 31.64 347 MET A C 1
ATOM 2683 O O . MET A 1 347 ? 23.720 -23.031 -2.186 1.00 31.64 347 MET A O 1
ATOM 2687 N N . SER A 1 348 ? 24.504 -25.118 -2.519 1.00 36.47 348 SER A N 1
ATOM 2688 C CA . SER A 1 348 ? 25.807 -24.777 -3.073 1.00 36.47 348 SER A CA 1
ATOM 2689 C C . SER A 1 348 ? 25.648 -23.807 -4.243 1.00 36.47 348 SER A C 1
ATOM 2691 O O . SER A 1 348 ? 24.947 -24.085 -5.216 1.00 36.47 348 SER A O 1
ATOM 2693 N N . ARG A 1 349 ? 26.315 -22.653 -4.146 1.00 37.19 349 ARG A N 1
ATOM 2694 C CA . ARG A 1 349 ? 26.382 -21.652 -5.216 1.00 37.19 349 ARG A CA 1
ATOM 2695 C C . ARG A 1 349 ? 26.916 -22.294 -6.505 1.00 37.19 349 ARG A C 1
ATOM 2697 O O . ARG A 1 349 ? 27.985 -22.907 -6.446 1.00 37.19 349 ARG A O 1
ATOM 2704 N N . PRO A 1 350 ? 26.263 -22.105 -7.665 1.00 39.94 350 PRO A N 1
ATOM 2705 C CA . PRO A 1 350 ? 26.857 -22.474 -8.936 1.00 39.94 350 PRO A CA 1
ATOM 2706 C C . PRO A 1 350 ? 28.123 -21.653 -9.174 1.00 39.94 350 PRO A C 1
ATOM 2708 O O . PRO A 1 350 ? 28.152 -20.427 -9.030 1.00 39.94 350 PRO A O 1
ATOM 2711 N N . THR A 1 351 ? 29.174 -22.383 -9.511 1.00 41.47 351 THR A N 1
ATOM 2712 C CA . THR A 1 351 ? 30.509 -21.929 -9.869 1.00 41.47 351 THR A CA 1
ATOM 2713 C C . THR A 1 351 ? 30.467 -20.936 -11.036 1.00 41.47 351 THR A C 1
ATOM 2715 O O . THR A 1 351 ? 29.585 -20.978 -11.891 1.00 41.47 351 THR A O 1
ATOM 2718 N N . ALA A 1 352 ? 31.442 -20.028 -11.035 1.00 40.72 352 ALA A N 1
ATOM 2719 C CA . ALA A 1 352 ? 31.644 -18.953 -11.995 1.00 40.72 352 ALA A CA 1
ATOM 2720 C C . ALA A 1 352 ? 31.412 -19.348 -13.466 1.00 40.72 352 ALA A C 1
ATOM 2722 O O . ALA A 1 352 ? 31.928 -20.355 -13.946 1.00 40.72 352 ALA A O 1
ATOM 2723 N N . TRP A 1 353 ? 30.712 -18.478 -14.196 1.00 40.25 353 TRP A N 1
ATOM 2724 C CA . TRP A 1 353 ? 30.704 -18.486 -15.657 1.00 40.25 353 TRP A CA 1
ATOM 2725 C C . TRP A 1 353 ? 31.989 -17.831 -16.194 1.00 40.25 353 TRP A C 1
ATOM 2727 O O . TRP A 1 353 ? 32.463 -16.848 -15.611 1.00 40.25 353 TRP A O 1
ATOM 2737 N N . PRO A 1 354 ? 32.570 -18.351 -17.289 1.00 52.81 354 PRO A N 1
ATOM 2738 C CA . PRO A 1 354 ? 33.813 -17.839 -17.847 1.00 52.81 354 PRO A CA 1
ATOM 2739 C C . PRO A 1 354 ? 33.614 -16.454 -18.470 1.00 52.81 354 PRO A C 1
ATOM 2741 O O . PRO A 1 354 ? 32.636 -16.192 -19.170 1.00 52.81 354 PRO A O 1
ATOM 2744 N N . ARG A 1 355 ? 34.587 -15.568 -18.236 1.00 45.22 355 ARG A N 1
ATOM 2745 C CA . ARG A 1 355 ? 34.744 -14.321 -18.991 1.00 45.22 355 ARG A CA 1
ATOM 2746 C C . ARG A 1 355 ? 35.059 -14.667 -20.447 1.00 45.22 355 ARG A C 1
ATOM 2748 O O . ARG A 1 355 ? 36.047 -15.352 -20.703 1.00 45.22 355 ARG A O 1
ATOM 2755 N N . ALA A 1 356 ? 34.244 -14.175 -21.375 1.00 51.81 356 ALA A N 1
ATOM 2756 C CA . ALA A 1 356 ? 34.618 -14.103 -22.781 1.00 51.81 356 ALA A CA 1
ATOM 2757 C C . ALA A 1 356 ? 35.698 -13.023 -22.964 1.00 51.81 356 ALA A C 1
ATOM 2759 O O . ALA A 1 356 ? 35.614 -11.956 -22.346 1.00 51.81 356 ALA A O 1
ATOM 2760 N N . ALA A 1 357 ? 36.715 -13.364 -23.754 1.00 52.69 357 ALA A N 1
ATOM 2761 C CA . ALA A 1 357 ? 37.775 -12.479 -24.226 1.00 52.69 357 ALA A CA 1
ATOM 2762 C C . ALA A 1 357 ? 37.295 -11.610 -25.393 1.00 52.69 357 ALA A C 1
ATOM 2764 O O . ALA A 1 357 ? 36.409 -12.088 -26.143 1.00 52.69 357 ALA A O 1
#

Sequence (357 aa):
MMRPMTPFSAGAFVGGPHINPAALPRVSSSLSPAALKDECRARGLPNFASMTKAQLLESLVAGTILLTALPEFIYVEKVKSIMQDEASRQAEEASALHAAAAADWTPRRQQEVAAQIPLHIYSMPAVHACRVANTSVLRVHGQPRTERAQCRVSEFLCSRFPWVSCEKCNFDVCYDCGHYLQLAPAEQFRRRQEHAAEMAAAAASNSSKRDRGSGDVDDATAAVKRSRPFAQANQQDPKTLLPFVVWTCLDNSGQQQRQTTCHGTCLTVGEANARARHVFYTENPWGLVSGDLEASEETMTSDKLVHFETTRHETRWTVAVTRAQVDRQDDMQVLPSDDEEMECHPMSRPTAWPRAA

pLDDT: mean 77.74, std 19.2, range [30.58, 97.75]